Protein AF-A0ABD5VVM6-F1 (afdb_monomer_lite)

Secondary structure (DSSP, 8-state):
--EEES-EEES-SS-SEEE-STT-EEES-EEE--S--PPPTTS---EEEEEEESS-EEEEES-EEE--STTEEEEEEEESS-EEEEES-EEESSEEPTTEEEES--S----SPPTB---SHHHHHH---BTS------------TTS--EEEEEE--BTTB-EEEEEEESS-EEEE-GGG----SSSEEETTEEEEEESSSEEEEEE-S-EEEEEEES--EEEETTEEE-TT-S---------

Foldseek 3Di:
DAEAELEEAEQEFPESEEDEDAPYEHYNYEYHNAEHHQADPVRDGAYEYYEYEAEYEYEYECYFFEQPHPRRAAHADYDNHYAYEYEPYEYHTHHHDPSYHYYNHDDHGDRDRGQQYDPDPCSVVVPDRNQQPPDPDDDDDDDDLPQQVKKKKWFDAAQVQKKKKKWFFPWAKDWDCPPNADDDPQWDDDGRMIIHIDHGGMTMMGHDHFTQAMDMDRDIFMDMRNHTDDNPDRDRGDPPPDD

Structure (mmCIF, N/CA/C/O backbone):
data_AF-A0ABD5VVM6-F1
#
_entry.id   AF-A0ABD5VVM6-F1
#
loop_
_atom_site.group_PDB
_atom_site.id
_atom_site.type_symbol
_atom_site.label_atom_id
_atom_site.label_alt_id
_atom_site.label_comp_id
_atom_site.label_asym_id
_atom_site.label_entity_id
_atom_site.label_seq_id
_atom_site.pdbx_PDB_ins_code
_atom_site.Cartn_x
_atom_site.Cartn_y
_atom_site.Cartn_z
_atom_site.occupancy
_atom_site.B_iso_or_equiv
_atom_site.auth_seq_id
_atom_site.auth_comp_id
_atom_site.auth_asym_id
_atom_site.auth_atom_id
_atom_site.pdbx_PDB_model_num
ATOM 1 N N . MET A 1 1 ? 4.064 -15.779 -9.402 1.00 85.50 1 MET A N 1
ATOM 2 C CA . MET A 1 1 ? 3.234 -14.636 -8.986 1.00 85.50 1 MET A CA 1
ATOM 3 C C . MET A 1 1 ? 3.746 -14.144 -7.646 1.00 85.50 1 MET A C 1
ATOM 5 O O . MET A 1 1 ? 3.896 -14.952 -6.737 1.00 85.50 1 MET A O 1
ATOM 9 N N . THR A 1 2 ? 4.017 -12.851 -7.547 1.00 92.81 2 THR A N 1
ATOM 10 C CA . THR A 1 2 ? 4.418 -12.147 -6.326 1.00 92.81 2 THR A CA 1
ATOM 11 C C . THR A 1 2 ? 3.293 -11.204 -5.921 1.00 92.81 2 THR A C 1
ATOM 13 O O . THR A 1 2 ? 2.696 -10.560 -6.783 1.00 92.81 2 THR A O 1
ATOM 16 N N . ARG A 1 3 ? 3.002 -11.131 -4.622 1.00 93.94 3 ARG A N 1
ATOM 17 C CA . ARG A 1 3 ? 1.948 -10.287 -4.053 1.00 93.94 3 ARG A CA 1
ATOM 18 C C . ARG A 1 3 ? 2.565 -9.415 -2.973 1.00 93.94 3 ARG A C 1
ATOM 20 O O . ARG A 1 3 ? 3.257 -9.943 -2.105 1.00 93.94 3 ARG A O 1
ATOM 27 N N . ILE A 1 4 ? 2.359 -8.109 -3.073 1.00 95.69 4 ILE A N 1
ATOM 28 C CA . ILE A 1 4 ? 2.757 -7.131 -2.061 1.00 95.69 4 ILE A CA 1
ATOM 29 C C . ILE A 1 4 ? 1.510 -6.325 -1.722 1.00 95.69 4 ILE A C 1
ATOM 31 O O . ILE A 1 4 ? 0.880 -5.760 -2.615 1.00 95.69 4 ILE A O 1
ATOM 35 N N . GLU A 1 5 ? 1.148 -6.310 -0.449 1.00 94.06 5 GLU A N 1
ATOM 36 C CA . GLU A 1 5 ? -0.049 -5.660 0.087 1.00 94.06 5 GLU A CA 1
ATOM 37 C C . GLU A 1 5 ? 0.351 -4.923 1.362 1.00 94.06 5 GLU A C 1
ATOM 39 O O . GLU A 1 5 ? 1.298 -5.358 2.028 1.00 94.06 5 GLU A O 1
ATOM 44 N N . ASN A 1 6 ? -0.321 -3.811 1.679 1.00 89.69 6 ASN A N 1
ATOM 45 C CA . ASN A 1 6 ? -0.169 -3.097 2.955 1.00 89.69 6 ASN A CA 1
ATOM 46 C C . ASN A 1 6 ? 1.298 -2.907 3.354 1.00 89.69 6 ASN A C 1
ATOM 48 O O . ASN A 1 6 ? 1.710 -3.258 4.455 1.00 89.69 6 ASN A O 1
ATOM 52 N N . SER A 1 7 ? 2.115 -2.441 2.411 1.00 95.88 7 SER A N 1
ATOM 53 C CA . SER A 1 7 ? 3.567 -2.386 2.557 1.00 95.88 7 SER A CA 1
ATOM 54 C C . SER A 1 7 ? 4.090 -0.967 2.379 1.00 95.88 7 SER A C 1
ATOM 56 O O . SER A 1 7 ? 3.528 -0.161 1.636 1.00 95.88 7 SER A O 1
ATOM 58 N N . TYR A 1 8 ? 5.218 -0.668 3.022 1.00 96.50 8 TYR A N 1
ATOM 59 C CA . TYR A 1 8 ? 5.872 0.636 2.943 1.00 96.50 8 TYR A CA 1
ATOM 60 C C . TYR A 1 8 ? 7.322 0.515 2.482 1.00 96.50 8 TYR A C 1
ATOM 62 O O . TYR A 1 8 ? 8.088 -0.286 3.018 1.00 96.50 8 TYR A O 1
ATOM 70 N N . ALA A 1 9 ? 7.720 1.347 1.521 1.00 96.94 9 ALA A N 1
ATOM 71 C CA . ALA A 1 9 ? 9.109 1.490 1.104 1.00 96.94 9 ALA A CA 1
ATOM 72 C C . ALA A 1 9 ? 9.519 2.964 1.120 1.00 96.94 9 ALA A C 1
ATOM 74 O O . ALA A 1 9 ? 8.913 3.791 0.440 1.00 96.94 9 ALA A O 1
ATOM 75 N N . LYS A 1 10 ? 10.584 3.298 1.856 1.00 95.81 10 LYS A N 1
ATOM 76 C CA . LYS A 1 10 ? 11.063 4.678 2.000 1.00 95.81 10 LYS A CA 1
ATOM 77 C C . LYS A 1 10 ? 12.526 4.815 1.614 1.00 95.81 10 LYS A C 1
ATOM 79 O O . LYS A 1 10 ? 13.361 4.075 2.127 1.00 95.81 10 LYS A O 1
ATOM 84 N N . ASN A 1 11 ? 12.828 5.796 0.763 1.00 94.62 11 ASN A N 1
ATOM 85 C CA . ASN A 1 11 ? 14.193 6.184 0.378 1.00 94.62 11 ASN A CA 1
ATOM 86 C C . ASN A 1 11 ? 15.080 4.990 -0.037 1.00 94.62 11 ASN A C 1
ATOM 88 O O . ASN A 1 11 ? 16.267 4.907 0.292 1.00 94.62 11 ASN A O 1
ATOM 92 N N . VAL A 1 12 ? 14.484 4.050 -0.774 1.00 92.62 12 VAL A N 1
ATOM 93 C CA . VAL A 1 12 ? 15.171 2.886 -1.330 1.00 92.62 12 VAL A CA 1
ATOM 94 C C . VAL A 1 12 ? 15.718 3.248 -2.701 1.00 92.62 12 VAL A C 1
ATOM 96 O O . VAL A 1 12 ? 14.961 3.597 -3.598 1.00 92.62 12 VAL A O 1
ATOM 99 N N . ASN A 1 13 ? 17.025 3.105 -2.901 1.00 92.00 13 ASN A N 1
ATOM 100 C CA . ASN A 1 13 ? 17.654 3.483 -4.162 1.00 92.00 13 ASN A CA 1
ATOM 101 C C . ASN A 1 13 ? 17.066 2.737 -5.379 1.00 92.00 13 ASN A C 1
ATOM 103 O O . ASN A 1 13 ? 16.330 3.305 -6.158 1.00 92.00 13 ASN A O 1
ATOM 107 N N . ILE A 1 14 ? 17.335 1.452 -5.596 1.00 90.25 14 ILE A N 1
ATOM 108 C CA . ILE A 1 14 ? 17.050 0.884 -6.930 1.00 90.25 14 ILE A CA 1
ATOM 109 C C . ILE A 1 14 ? 15.554 0.681 -7.235 1.00 90.25 14 ILE A C 1
ATOM 111 O O . ILE A 1 14 ? 15.168 0.779 -8.403 1.00 90.25 14 ILE A O 1
ATOM 115 N N . SER A 1 15 ? 14.737 0.352 -6.232 1.00 91.94 15 SER A N 1
ATOM 116 C CA . SER A 1 15 ? 13.277 0.219 -6.350 1.00 91.94 15 SER A CA 1
ATOM 117 C C . SER A 1 15 ? 12.660 0.082 -4.965 1.00 91.94 15 SER A C 1
ATOM 119 O O . SER A 1 15 ? 13.182 -0.698 -4.172 1.00 91.94 15 SER A O 1
ATOM 121 N N . GLY A 1 16 ? 11.543 0.761 -4.701 1.00 93.88 16 GLY A N 1
ATOM 122 C CA . GLY A 1 16 ? 10.741 0.526 -3.498 1.00 93.88 16 GLY A CA 1
ATOM 123 C C . GLY A 1 16 ? 10.194 -0.900 -3.472 1.00 93.88 16 GLY A C 1
ATOM 124 O O . GLY A 1 16 ? 10.495 -1.662 -2.560 1.00 93.88 16 GLY A O 1
ATOM 125 N N . PHE A 1 17 ? 9.502 -1.298 -4.542 1.00 96.50 17 PHE A N 1
ATOM 126 C CA . PHE A 1 17 ? 9.063 -2.681 -4.736 1.00 96.50 17 PHE A CA 1
ATOM 127 C C . PHE A 1 17 ? 9.517 -3.210 -6.085 1.00 96.50 17 PHE A C 1
ATOM 129 O O . PHE A 1 17 ? 9.334 -2.562 -7.116 1.00 96.50 17 PHE A O 1
ATOM 136 N N . ARG A 1 18 ? 10.102 -4.408 -6.077 1.00 93.44 18 ARG A N 1
ATOM 137 C CA . ARG A 1 18 ? 10.530 -5.103 -7.286 1.00 93.44 18 ARG A CA 1
ATOM 138 C C . ARG A 1 18 ? 9.825 -6.442 -7.374 1.00 93.44 18 ARG A C 1
ATOM 140 O O . ARG A 1 18 ? 10.013 -7.297 -6.514 1.00 93.44 18 ARG A O 1
ATOM 147 N N . ILE A 1 19 ? 9.046 -6.618 -8.429 1.00 92.00 19 ILE A N 1
ATOM 148 C CA . ILE A 1 19 ? 8.251 -7.823 -8.664 1.00 92.00 19 ILE A CA 1
ATOM 149 C C . ILE A 1 19 ? 8.580 -8.414 -10.039 1.00 92.00 19 ILE A C 1
ATOM 151 O O . ILE A 1 19 ? 9.254 -7.794 -10.862 1.00 92.00 19 ILE A O 1
ATOM 155 N N . SER A 1 20 ? 8.161 -9.652 -10.276 1.00 88.31 20 SER A N 1
ATOM 156 C CA . SER A 1 20 ? 8.328 -10.339 -11.560 1.00 88.31 20 SER A CA 1
ATOM 157 C C . SER A 1 20 ? 7.271 -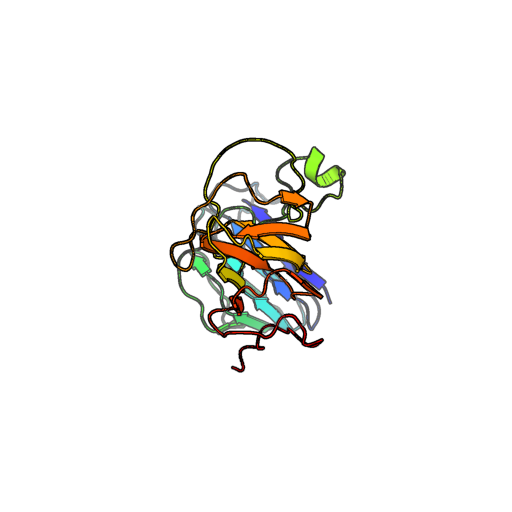11.430 -11.713 1.00 88.31 20 SER A C 1
ATOM 159 O O . SER A 1 20 ? 6.634 -11.827 -10.734 1.00 88.31 20 SER A O 1
ATOM 161 N N . GLY A 1 21 ? 7.095 -11.929 -12.933 1.00 84.00 21 GLY A N 1
ATOM 162 C CA . GLY A 1 21 ? 6.143 -12.982 -13.256 1.00 84.00 21 GLY A CA 1
ATOM 163 C C . GLY A 1 21 ? 4.729 -12.463 -13.490 1.00 84.00 21 GLY A C 1
ATOM 164 O O . GLY A 1 21 ? 4.337 -11.402 -13.007 1.00 84.00 21 GLY A O 1
ATOM 165 N N . ASP A 1 22 ? 3.972 -13.244 -14.251 1.00 87.69 22 ASP A N 1
ATOM 166 C CA . ASP A 1 22 ? 2.626 -12.882 -14.668 1.00 87.69 22 ASP A CA 1
ATOM 167 C C . ASP A 1 22 ? 1.618 -12.935 -13.509 1.00 87.69 22 ASP A C 1
ATOM 169 O O . ASP A 1 22 ? 1.729 -13.772 -12.602 1.00 87.69 22 ASP A O 1
ATOM 173 N N . GLY A 1 23 ? 0.669 -11.997 -13.521 1.00 84.44 23 GLY A N 1
ATOM 174 C CA . GLY A 1 23 ? -0.335 -11.822 -12.470 1.00 84.44 23 GLY A CA 1
ATOM 175 C C . GLY A 1 23 ? 0.200 -11.234 -11.160 1.00 84.44 23 GLY A C 1
ATOM 176 O O . GLY A 1 23 ? -0.538 -11.172 -10.181 1.00 84.44 23 GLY A O 1
ATOM 177 N N . SER A 1 24 ? 1.470 -10.8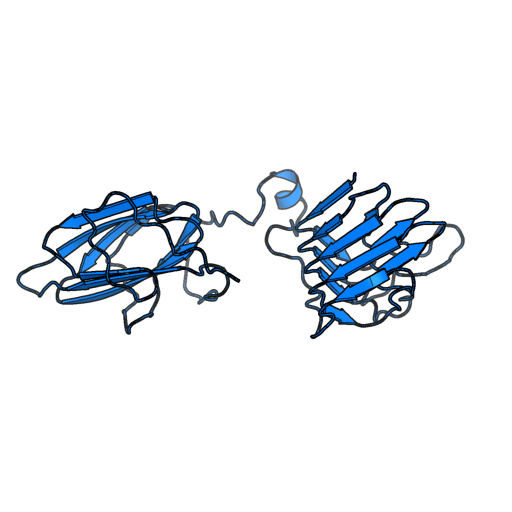31 -11.091 1.00 92.88 24 SER A N 1
ATOM 178 C CA . SER A 1 24 ? 2.031 -10.208 -9.888 1.00 92.88 24 SER A CA 1
ATOM 179 C C . SER A 1 24 ? 1.423 -8.831 -9.628 1.00 92.88 24 SER A C 1
ATOM 181 O O . SER A 1 24 ? 1.063 -8.118 -10.563 1.00 92.88 24 SER A O 1
ATOM 183 N N . TYR A 1 25 ? 1.329 -8.430 -8.362 1.00 95.31 25 TYR A N 1
ATOM 184 C CA . TYR A 1 25 ? 0.736 -7.140 -8.028 1.00 95.31 25 TYR A CA 1
ATOM 185 C C . TYR A 1 25 ? 1.345 -6.466 -6.804 1.00 95.31 25 TYR A C 1
ATOM 187 O O . TYR A 1 25 ? 1.951 -7.115 -5.945 1.00 95.31 25 TYR A O 1
ATOM 195 N N . VAL A 1 26 ? 1.117 -5.154 -6.737 1.00 97.81 26 VAL A N 1
ATOM 196 C CA . VAL A 1 26 ? 1.297 -4.318 -5.549 1.00 97.81 26 VAL A CA 1
ATOM 197 C C . VAL A 1 26 ? -0.026 -3.608 -5.262 1.00 97.81 26 VAL A C 1
ATOM 199 O O . VAL A 1 26 ? -0.572 -2.970 -6.164 1.00 97.81 26 VAL A O 1
ATOM 202 N N . LYS A 1 27 ? -0.541 -3.731 -4.036 1.00 95.50 27 LYS A N 1
ATOM 203 C CA . LYS A 1 27 ? -1.796 -3.102 -3.604 1.00 95.50 27 LYS A CA 1
ATOM 204 C C . LYS A 1 27 ? -1.664 -2.401 -2.268 1.00 95.50 27 LYS A C 1
ATOM 206 O O . LYS A 1 27 ? -0.837 -2.811 -1.456 1.00 95.50 27 LYS A O 1
ATOM 211 N N . ASP A 1 28 ? -2.464 -1.361 -2.051 1.00 93.88 28 ASP A N 1
ATOM 212 C CA . ASP A 1 28 ? -2.651 -0.721 -0.736 1.00 93.88 28 ASP A CA 1
ATOM 213 C C . ASP A 1 28 ? -1.320 -0.373 -0.045 1.00 93.88 28 ASP A C 1
ATOM 215 O O . ASP A 1 28 ? -1.138 -0.540 1.158 1.00 93.88 28 ASP A O 1
ATOM 219 N N . SER A 1 29 ? -0.333 0.019 -0.849 1.00 97.62 29 SER A N 1
ATOM 220 C CA . SER A 1 29 ? 1.064 0.150 -0.439 1.00 97.62 29 SER A CA 1
ATOM 221 C C . SER A 1 29 ? 1.604 1.521 -0.806 1.00 97.62 29 SER A C 1
ATOM 223 O O . SER A 1 29 ? 1.206 2.097 -1.823 1.00 97.62 29 SER A O 1
ATOM 225 N N . THR A 1 30 ? 2.574 1.993 -0.029 1.00 98.19 30 THR A N 1
ATOM 226 C CA . THR A 1 30 ? 3.156 3.325 -0.192 1.00 98.19 30 THR A CA 1
ATOM 227 C C . THR A 1 30 ? 4.641 3.245 -0.522 1.00 98.19 30 THR A C 1
ATOM 229 O O . THR A 1 30 ? 5.416 2.548 0.140 1.00 98.19 30 THR A O 1
ATOM 232 N N . VAL A 1 31 ? 5.059 4.006 -1.534 1.00 98.31 31 VAL A N 1
ATOM 233 C CA . VAL A 1 31 ? 6.465 4.257 -1.855 1.00 98.31 31 VAL A CA 1
ATOM 234 C C . VAL A 1 31 ? 6.773 5.739 -1.653 1.00 98.31 31 VAL A C 1
ATOM 236 O O . VAL A 1 31 ? 6.258 6.586 -2.374 1.00 98.31 31 VAL A O 1
ATOM 239 N N . ALA A 1 32 ? 7.644 6.046 -0.691 1.00 97.06 32 ALA A N 1
ATOM 240 C CA . ALA A 1 32 ? 8.041 7.402 -0.318 1.00 97.06 32 ALA A CA 1
ATOM 241 C C . ALA A 1 32 ? 9.541 7.629 -0.574 1.00 97.06 32 ALA A C 1
ATOM 243 O O . ALA A 1 32 ? 10.391 7.453 0.301 1.00 97.06 32 ALA A O 1
ATOM 244 N N . GLN A 1 33 ? 9.877 8.027 -1.796 1.00 96.38 33 GLN A N 1
ATOM 245 C CA . GLN A 1 33 ? 11.223 8.394 -2.243 1.00 96.38 33 GLN A CA 1
ATOM 246 C C . GLN A 1 33 ? 11.369 9.919 -2.219 1.00 96.38 33 GLN A C 1
ATOM 248 O O . GLN A 1 33 ? 11.516 10.561 -3.257 1.00 96.38 33 GLN A O 1
ATOM 253 N N . THR A 1 34 ? 11.274 10.510 -1.030 1.00 94.69 34 THR A N 1
ATOM 254 C CA . THR A 1 34 ? 11.255 11.972 -0.837 1.00 94.69 34 THR A CA 1
ATOM 255 C C . THR A 1 34 ? 12.594 12.537 -0.359 1.00 94.69 34 THR A C 1
ATOM 257 O O . THR A 1 34 ? 12.806 13.747 -0.411 1.00 94.69 34 THR A O 1
ATOM 260 N N . GLY A 1 35 ? 13.513 11.679 0.096 1.00 92.25 35 GLY A N 1
ATOM 261 C CA . GLY A 1 35 ? 14.819 12.058 0.636 1.00 92.25 35 GLY A CA 1
ATOM 262 C C . GLY A 1 35 ? 16.010 11.528 -0.164 1.00 92.25 35 GLY A C 1
ATOM 263 O O . GLY A 1 35 ? 15.875 10.993 -1.263 1.00 92.25 35 GLY A O 1
ATOM 264 N N . ASP A 1 36 ? 17.207 11.696 0.404 1.00 94.56 36 ASP A N 1
ATOM 265 C CA . ASP A 1 36 ? 18.430 11.111 -0.151 1.00 94.56 36 ASP A CA 1
ATOM 266 C C . ASP A 1 36 ? 18.423 9.578 -0.017 1.00 94.56 36 ASP A C 1
ATOM 268 O O . ASP A 1 36 ? 17.815 9.024 0.901 1.00 94.56 36 ASP A O 1
ATOM 272 N N . VAL A 1 37 ? 19.127 8.894 -0.921 1.00 93.75 37 VAL A N 1
ATOM 273 C CA . VAL A 1 37 ? 19.252 7.429 -0.936 1.00 93.75 37 VAL A CA 1
ATOM 274 C C . VAL A 1 37 ? 20.718 7.012 -0.938 1.00 93.75 37 VAL A C 1
ATOM 276 O O . VAL A 1 37 ? 21.579 7.709 -1.481 1.00 93.75 37 VAL A O 1
ATOM 279 N N . CYS A 1 38 ? 21.027 5.846 -0.370 1.00 92.06 38 CYS A N 1
ATOM 280 C CA . CYS A 1 38 ? 22.370 5.273 -0.463 1.00 92.06 38 CYS A CA 1
ATOM 281 C C . CYS A 1 38 ? 22.688 4.867 -1.909 1.00 92.06 38 CYS A C 1
ATOM 283 O O . CYS A 1 38 ? 21.862 4.257 -2.585 1.00 92.06 38 CYS A O 1
ATOM 285 N N . GLY A 1 39 ? 23.899 5.168 -2.382 1.00 92.25 39 GLY A N 1
ATOM 286 C CA . GLY A 1 39 ? 24.355 4.720 -3.699 1.00 92.25 39 GLY A CA 1
ATOM 287 C C . GLY A 1 39 ? 24.435 3.193 -3.787 1.00 92.25 39 GLY A C 1
ATOM 288 O O . GLY A 1 39 ? 24.712 2.514 -2.800 1.00 92.25 39 GLY A O 1
ATOM 289 N N . ALA A 1 40 ? 24.204 2.649 -4.979 1.00 89.50 40 ALA A N 1
ATOM 290 C CA . ALA A 1 40 ? 24.554 1.267 -5.290 1.00 89.50 40 ALA A CA 1
ATOM 291 C C . ALA A 1 40 ? 26.089 1.082 -5.207 1.00 89.50 40 ALA A C 1
ATOM 293 O O . ALA A 1 40 ? 26.811 2.079 -5.148 1.00 89.50 40 ALA A O 1
ATOM 294 N N . PRO A 1 41 ? 26.637 -0.149 -5.248 1.00 92.19 41 PRO A N 1
ATOM 295 C CA . PRO A 1 41 ? 28.088 -0.370 -5.146 1.00 92.19 41 PRO A CA 1
ATOM 296 C C . PRO A 1 41 ? 28.947 0.416 -6.154 1.00 92.19 41 PRO A C 1
ATOM 298 O O . PRO A 1 41 ? 30.109 0.697 -5.889 1.00 92.19 41 PRO A O 1
ATOM 301 N N . ASN A 1 42 ? 28.376 0.803 -7.297 1.00 92.19 42 ASN A N 1
ATOM 302 C CA . ASN A 1 42 ? 29.010 1.645 -8.317 1.00 92.19 42 ASN A CA 1
ATOM 303 C C . ASN A 1 42 ? 28.748 3.159 -8.136 1.00 92.19 42 ASN A C 1
ATOM 305 O O . ASN A 1 42 ? 28.989 3.936 -9.054 1.00 92.19 42 ASN A O 1
ATOM 309 N N . GLY A 1 43 ? 28.203 3.577 -6.992 1.00 92.75 43 GLY A N 1
ATOM 310 C CA . GLY A 1 43 ? 27.878 4.965 -6.656 1.00 92.75 43 GLY A CA 1
ATOM 311 C C . GLY A 1 43 ? 26.564 5.493 -7.239 1.00 92.75 43 GLY A C 1
ATOM 312 O O . GLY A 1 43 ? 26.154 6.597 -6.889 1.00 92.75 43 GLY A O 1
ATOM 313 N N . VAL A 1 44 ? 25.874 4.732 -8.095 1.00 94.38 44 VAL A N 1
ATOM 314 C CA . VAL A 1 44 ? 24.651 5.206 -8.762 1.00 94.38 44 VAL A CA 1
ATOM 315 C C . VAL A 1 44 ? 23.521 5.398 -7.751 1.00 94.38 44 VAL A C 1
ATOM 317 O O . VAL A 1 44 ? 23.192 4.477 -7.000 1.00 94.38 44 VAL A O 1
ATOM 320 N N . LYS A 1 45 ? 22.890 6.576 -7.782 1.00 95.12 45 LYS A N 1
ATOM 321 C CA . LYS A 1 45 ? 21.619 6.883 -7.114 1.00 95.12 45 LYS A CA 1
ATOM 322 C C . LYS A 1 45 ? 20.537 7.061 -8.178 1.00 95.12 45 LYS A C 1
ATOM 324 O O . LYS A 1 45 ? 20.722 7.800 -9.138 1.00 95.12 45 LYS A O 1
ATOM 329 N N . ASN A 1 46 ? 19.468 6.293 -8.052 1.00 94.38 46 ASN A N 1
ATOM 330 C CA . ASN A 1 46 ? 18.443 6.089 -9.063 1.00 94.38 46 ASN A CA 1
ATOM 331 C C . ASN A 1 46 ? 17.166 5.568 -8.384 1.00 94.38 46 ASN A C 1
ATOM 333 O O . ASN A 1 46 ? 16.750 4.439 -8.650 1.00 94.38 46 ASN A O 1
ATOM 337 N N . ALA A 1 47 ? 16.624 6.389 -7.476 1.00 95.25 47 ALA A N 1
ATOM 338 C CA . ALA A 1 47 ? 15.425 6.132 -6.684 1.00 95.25 47 ALA A CA 1
ATOM 339 C C . ALA A 1 47 ? 14.228 5.823 -7.592 1.00 95.25 47 ALA A C 1
ATOM 341 O O . ALA A 1 47 ? 13.849 6.643 -8.431 1.00 95.25 47 ALA A O 1
ATOM 342 N N . ARG A 1 48 ? 13.623 4.642 -7.426 1.00 95.38 48 ARG A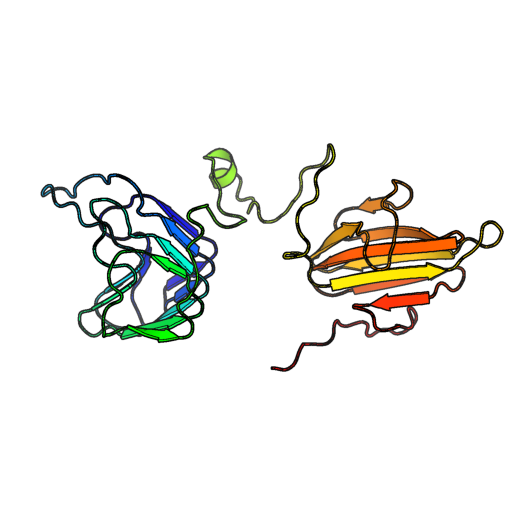 N 1
ATOM 343 C CA . ARG A 1 48 ? 12.418 4.236 -8.168 1.00 95.38 48 ARG A CA 1
ATOM 344 C C . ARG A 1 48 ? 11.290 3.799 -7.248 1.00 95.38 48 ARG A C 1
ATOM 346 O O . ARG A 1 48 ? 11.525 3.337 -6.129 1.00 95.38 48 ARG A O 1
ATOM 353 N N . GLY A 1 49 ? 10.072 3.899 -7.764 1.00 97.44 49 GLY A N 1
ATOM 354 C CA . GLY A 1 49 ? 8.870 3.362 -7.148 1.00 97.44 49 GLY A CA 1
ATOM 355 C C . GLY A 1 49 ? 8.764 1.849 -7.341 1.00 97.44 49 GLY A C 1
ATOM 356 O O . GLY A 1 49 ? 9.499 1.071 -6.723 1.00 97.44 49 GLY A O 1
ATOM 357 N N . ILE A 1 50 ? 7.846 1.430 -8.207 1.00 97.38 50 ILE A N 1
ATOM 358 C CA . ILE A 1 50 ? 7.507 0.022 -8.440 1.00 97.38 50 ILE A CA 1
ATOM 359 C C . ILE A 1 50 ? 8.081 -0.442 -9.775 1.00 97.38 50 ILE A C 1
ATOM 361 O O . ILE A 1 50 ? 7.907 0.217 -10.799 1.00 97.38 50 ILE A O 1
ATOM 365 N N . TRP A 1 51 ? 8.755 -1.592 -9.779 1.00 94.19 51 TRP A N 1
ATOM 366 C CA . TRP A 1 51 ? 9.394 -2.129 -10.976 1.00 94.19 51 TRP A CA 1
ATOM 367 C C . TRP A 1 51 ? 9.063 -3.607 -11.202 1.00 94.19 51 TRP A C 1
ATOM 369 O O . TRP A 1 51 ? 9.487 -4.467 -10.425 1.00 94.19 51 TRP A O 1
ATOM 379 N N . LEU A 1 52 ? 8.397 -3.907 -12.324 1.00 90.31 52 LEU A N 1
ATOM 380 C CA . LEU A 1 52 ? 8.401 -5.237 -12.930 1.00 90.31 52 LEU A CA 1
ATOM 381 C C . LEU A 1 52 ? 9.483 -5.332 -14.011 1.00 90.31 52 LEU A C 1
ATOM 383 O O . LEU A 1 52 ? 9.484 -4.592 -14.998 1.00 90.31 52 LEU A O 1
ATOM 387 N N . LYS A 1 53 ? 10.424 -6.255 -13.813 1.00 85.12 53 LYS A N 1
ATOM 388 C CA . LYS A 1 53 ? 11.518 -6.518 -14.755 1.00 85.12 53 LYS A CA 1
ATOM 389 C C . LYS A 1 53 ? 11.287 -7.847 -15.476 1.00 85.12 53 LYS A C 1
ATOM 391 O O . LYS A 1 53 ? 10.860 -8.820 -14.853 1.00 85.12 53 LYS A O 1
ATOM 396 N N . ASP A 1 54 ? 11.695 -7.881 -16.740 1.00 86.00 54 ASP A N 1
ATOM 397 C CA . ASP A 1 54 ? 11.716 -9.046 -17.626 1.00 86.00 54 ASP A CA 1
ATOM 398 C C . ASP A 1 54 ? 10.333 -9.362 -18.203 1.00 86.00 54 ASP A C 1
ATOM 400 O O . ASP A 1 54 ? 9.876 -8.601 -19.046 1.00 86.00 54 ASP A O 1
ATOM 404 N N . ILE A 1 55 ? 9.657 -10.436 -17.796 1.00 80.31 55 ILE A N 1
ATOM 405 C CA . ILE A 1 55 ? 8.371 -10.842 -18.393 1.00 80.31 55 ILE A CA 1
ATOM 406 C C . ILE A 1 55 ? 7.225 -10.822 -17.381 1.00 80.31 55 ILE A C 1
ATOM 408 O O . ILE A 1 55 ? 7.426 -11.065 -16.188 1.00 80.31 55 ILE A O 1
ATOM 412 N N . GLY A 1 56 ? 6.014 -10.602 -17.893 1.00 88.75 56 GLY A N 1
ATOM 413 C CA . GLY A 1 56 ? 4.763 -10.660 -17.140 1.00 88.75 56 GLY A CA 1
ATOM 414 C C . GLY A 1 56 ? 3.967 -9.361 -17.195 1.00 88.75 56 GLY A C 1
ATOM 415 O O . GLY A 1 56 ? 4.465 -8.321 -17.636 1.00 88.75 56 GLY A O 1
ATOM 416 N N . HIS A 1 57 ? 2.727 -9.448 -16.734 1.00 88.94 57 HIS A N 1
ATOM 417 C CA . HIS A 1 57 ? 1.811 -8.330 -16.595 1.00 88.94 57 HIS A CA 1
ATOM 418 C C . HIS A 1 57 ? 1.573 -8.026 -15.106 1.00 88.94 57 HIS A C 1
ATOM 420 O O . HIS A 1 57 ? 1.043 -8.879 -14.385 1.00 88.94 57 HIS A O 1
ATOM 426 N N . MET A 1 58 ? 1.967 -6.832 -14.630 1.00 94.19 58 MET A N 1
ATOM 427 C CA . MET A 1 58 ? 1.677 -6.403 -13.249 1.00 94.19 58 MET A CA 1
ATOM 428 C C . MET A 1 58 ? 0.381 -5.615 -13.111 1.00 94.19 58 MET A C 1
ATOM 430 O O . MET A 1 58 ? -0.011 -4.881 -14.014 1.00 94.19 58 MET A O 1
ATOM 434 N N . LEU A 1 59 ? -0.209 -5.687 -11.920 1.00 95.19 59 LEU A N 1
ATOM 435 C CA . LEU A 1 59 ? -1.189 -4.718 -11.437 1.00 95.19 59 LEU A CA 1
ATOM 436 C C . LEU A 1 59 ? -0.589 -3.883 -10.299 1.00 95.19 59 LEU A C 1
ATOM 438 O O . LEU A 1 59 ? -0.093 -4.432 -9.317 1.00 95.19 59 LEU A O 1
ATOM 442 N N . VAL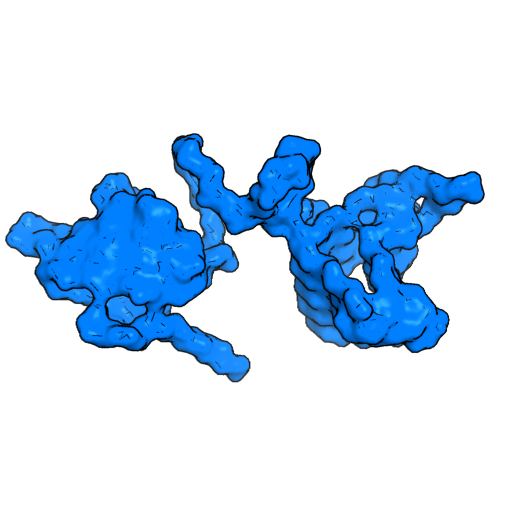 A 1 60 ? -0.671 -2.562 -10.411 1.00 97.69 60 VAL A N 1
ATOM 443 C CA . VAL A 1 60 ? -0.437 -1.620 -9.311 1.00 97.69 60 VAL A CA 1
ATOM 444 C C . VAL A 1 60 ? -1.773 -0.967 -8.988 1.00 97.69 60 VAL A C 1
ATOM 446 O O . VAL A 1 60 ? -2.352 -0.318 -9.855 1.00 97.69 60 VAL A O 1
ATOM 449 N N . GLU A 1 61 ? -2.290 -1.157 -7.780 1.00 97.00 61 GLU A N 1
ATOM 450 C CA . GLU A 1 61 ? -3.638 -0.704 -7.425 1.00 97.00 61 GLU A CA 1
ATOM 451 C C . GLU A 1 61 ? -3.674 -0.026 -6.054 1.00 97.00 61 GLU A C 1
ATOM 453 O O . GLU A 1 61 ? -3.109 -0.523 -5.088 1.00 97.00 61 GLU A O 1
ATOM 458 N N . ASN A 1 62 ? -4.360 1.114 -5.965 1.00 94.81 62 ASN A N 1
ATOM 459 C CA . ASN A 1 62 ? -4.540 1.860 -4.714 1.00 94.81 62 ASN A CA 1
ATOM 460 C C . ASN A 1 62 ? -3.231 2.240 -3.983 1.00 94.81 62 ASN A C 1
ATOM 462 O O . ASN A 1 62 ? -3.174 2.286 -2.755 1.00 94.81 62 ASN A O 1
ATOM 466 N N . CYS A 1 63 ? -2.167 2.543 -4.728 1.00 97.88 63 CYS A N 1
ATOM 467 C CA . CYS A 1 63 ? -0.877 2.911 -4.145 1.00 97.88 63 CYS A CA 1
ATOM 468 C C . CYS A 1 63 ? -0.668 4.429 -4.046 1.00 97.88 63 CYS A C 1
ATOM 470 O O . CYS A 1 63 ? -1.038 5.178 -4.956 1.00 97.88 63 CYS A O 1
ATOM 472 N N . ASP A 1 64 ? 0.027 4.854 -2.990 1.00 98.31 64 ASP A N 1
ATOM 473 C CA . ASP A 1 64 ? 0.667 6.170 -2.898 1.00 98.31 64 ASP A CA 1
ATOM 474 C C . ASP A 1 64 ? 2.120 6.066 -3.362 1.00 98.31 64 ASP A C 1
ATOM 476 O O . ASP A 1 64 ? 2.915 5.307 -2.809 1.00 98.31 64 ASP A O 1
ATOM 480 N N . ILE A 1 65 ? 2.491 6.816 -4.396 1.00 98.56 65 ILE A N 1
ATOM 481 C CA . ILE A 1 65 ? 3.834 6.759 -4.977 1.00 98.56 65 ILE A CA 1
ATOM 482 C C . ILE A 1 65 ? 4.386 8.178 -5.097 1.00 98.56 65 ILE A C 1
ATOM 484 O O . ILE A 1 65 ? 4.071 8.912 -6.033 1.00 98.56 65 ILE A O 1
ATOM 488 N N . ASP A 1 66 ? 5.239 8.561 -4.151 1.00 97.81 66 ASP A N 1
ATOM 489 C CA . ASP A 1 66 ? 6.007 9.802 -4.208 1.00 97.81 66 ASP A CA 1
ATOM 490 C C . ASP A 1 66 ? 7.462 9.487 -4.583 1.00 97.81 66 ASP A C 1
ATOM 492 O O . ASP A 1 66 ? 8.213 8.895 -3.809 1.00 97.81 66 ASP A O 1
ATOM 496 N N . VAL A 1 67 ? 7.854 9.882 -5.793 1.00 97.75 67 VAL A N 1
ATOM 497 C CA . VAL A 1 67 ? 9.218 9.808 -6.335 1.00 97.75 67 VAL A CA 1
ATOM 498 C C . VAL A 1 67 ? 9.732 11.207 -6.685 1.00 97.75 67 VAL A C 1
ATOM 500 O O . VAL A 1 67 ? 10.390 11.423 -7.700 1.00 97.75 67 VAL A O 1
ATOM 503 N N . SER A 1 68 ? 9.412 12.190 -5.838 1.00 96.50 68 SER A N 1
ATOM 504 C CA . SER A 1 68 ? 9.834 13.590 -5.995 1.00 96.50 68 SER A CA 1
ATOM 505 C C . SER A 1 68 ? 11.178 13.940 -5.347 1.00 96.50 68 SER A C 1
ATOM 507 O O . SER A 1 68 ? 11.647 15.070 -5.484 1.00 96.50 68 SER A O 1
ATOM 509 N N . GLY A 1 69 ? 11.815 12.992 -4.656 1.00 95.12 69 GLY A N 1
ATOM 510 C CA . GLY A 1 69 ? 13.132 13.174 -4.050 1.00 95.12 69 GLY A CA 1
ATOM 511 C C . GLY A 1 69 ? 14.255 13.400 -5.075 1.00 95.12 69 GLY A C 1
ATOM 512 O O . GLY A 1 69 ? 14.095 13.135 -6.267 1.00 95.12 69 GLY A O 1
ATOM 513 N N . PRO A 1 70 ? 15.441 13.844 -4.618 1.00 95.69 70 PRO A N 1
ATOM 514 C CA . PRO A 1 70 ? 16.527 14.337 -5.476 1.00 95.69 70 PRO A CA 1
ATOM 515 C C . PRO A 1 70 ? 17.104 13.313 -6.464 1.00 95.69 70 PRO A C 1
ATOM 517 O O . PRO A 1 70 ? 17.776 13.705 -7.415 1.00 95.69 70 PRO A O 1
ATOM 520 N N . HIS A 1 71 ? 16.857 12.018 -6.249 1.00 95.75 71 HIS A N 1
ATOM 521 C CA . HIS A 1 71 ? 17.336 10.931 -7.116 1.00 95.75 71 HIS A CA 1
ATOM 522 C C . HIS A 1 71 ? 16.199 10.164 -7.791 1.00 95.75 71 HIS A C 1
ATOM 524 O O . HIS A 1 71 ? 16.438 9.073 -8.309 1.00 95.75 71 HIS A O 1
ATOM 530 N N . GLY A 1 72 ? 14.972 10.688 -7.726 1.00 95.62 72 GLY A N 1
ATOM 531 C CA . GLY A 1 72 ? 13.782 10.064 -8.289 1.00 95.62 72 GLY A CA 1
ATOM 532 C C . GLY A 1 72 ? 13.833 9.988 -9.812 1.00 95.62 72 GLY A C 1
ATOM 533 O O . GLY A 1 72 ? 14.111 10.988 -10.471 1.00 95.62 72 GLY A O 1
ATOM 534 N N . THR A 1 73 ? 13.561 8.810 -10.379 1.00 95.19 73 THR A N 1
ATOM 535 C CA . THR A 1 73 ? 13.538 8.619 -11.841 1.00 95.19 73 THR A CA 1
ATOM 536 C C . THR A 1 73 ? 12.219 8.059 -12.352 1.00 95.19 73 THR A C 1
ATOM 538 O O . THR A 1 73 ? 11.547 8.708 -13.146 1.00 95.19 73 THR A O 1
ATOM 541 N N . LEU A 1 74 ? 11.820 6.870 -11.900 1.00 96.56 74 LEU A N 1
ATOM 542 C CA . LEU A 1 74 ? 10.634 6.164 -12.389 1.00 96.56 74 LEU A CA 1
ATOM 543 C C . LEU A 1 74 ? 9.702 5.846 -11.227 1.00 96.56 74 LEU A C 1
ATOM 545 O O . LEU A 1 74 ? 10.112 5.188 -10.269 1.00 96.56 74 LEU A O 1
ATOM 549 N N . ALA A 1 75 ? 8.450 6.281 -11.333 1.00 97.44 75 ALA A N 1
ATOM 550 C CA . ALA A 1 75 ? 7.399 5.967 -10.375 1.00 97.44 75 ALA A CA 1
ATOM 551 C C . ALA A 1 75 ? 6.896 4.532 -10.559 1.00 97.44 75 ALA A C 1
ATOM 553 O O . ALA A 1 75 ? 6.820 3.769 -9.596 1.00 97.44 75 ALA A O 1
ATOM 554 N N . ILE A 1 76 ? 6.602 4.142 -11.802 1.00 97.81 76 ILE A N 1
ATOM 555 C CA . ILE A 1 76 ? 6.136 2.794 -12.138 1.00 97.81 76 ILE A CA 1
ATOM 556 C C . ILE A 1 76 ? 6.797 2.356 -13.444 1.00 97.81 76 ILE A C 1
ATOM 558 O O . ILE A 1 76 ? 6.720 3.052 -14.455 1.00 97.81 76 ILE A O 1
ATOM 562 N N . GLN A 1 77 ? 7.447 1.195 -13.431 1.00 95.75 77 GLN A N 1
ATOM 563 C CA . GLN A 1 77 ? 8.182 0.667 -14.576 1.00 95.75 77 GLN A CA 1
ATOM 564 C C . GLN A 1 77 ? 7.823 -0.792 -14.847 1.00 95.75 77 GLN A C 1
ATOM 566 O O . GLN A 1 77 ? 7.990 -1.648 -13.982 1.00 95.75 77 GLN A O 1
ATOM 571 N N . ALA A 1 78 ? 7.475 -1.091 -16.097 1.00 93.75 78 ALA A N 1
ATOM 572 C CA . ALA A 1 78 ? 7.531 -2.435 -16.669 1.00 93.75 78 ALA A CA 1
ATOM 573 C C . ALA A 1 78 ? 8.548 -2.441 -17.823 1.00 93.75 78 ALA A C 1
ATOM 575 O O . ALA A 1 78 ? 8.441 -1.603 -18.715 1.00 93.75 78 ALA A O 1
ATOM 576 N N . ASN A 1 79 ? 9.585 -3.281 -17.818 1.00 88.69 79 ASN A N 1
ATOM 577 C CA . ASN A 1 79 ? 10.551 -3.312 -18.930 1.00 88.69 79 ASN A CA 1
ATOM 578 C C . ASN A 1 79 ? 11.018 -4.720 -19.318 1.00 88.69 79 ASN A C 1
ATOM 580 O O . ASN A 1 79 ? 10.817 -5.674 -18.578 1.00 88.69 79 ASN A O 1
ATOM 584 N N . HIS A 1 80 ? 11.681 -4.817 -20.479 1.00 88.19 80 HIS A N 1
ATOM 585 C CA . HIS A 1 80 ? 12.236 -6.055 -21.055 1.00 88.19 80 HIS A CA 1
ATOM 586 C C . HIS A 1 80 ? 11.196 -7.118 -21.469 1.00 88.19 80 HIS A C 1
ATOM 588 O O . HIS A 1 80 ? 11.479 -8.311 -21.418 1.00 88.19 80 HIS A O 1
ATOM 594 N N . GLY A 1 81 ? 10.025 -6.679 -21.942 1.00 85.81 81 GLY A N 1
ATOM 595 C CA . GLY A 1 81 ? 8.915 -7.557 -22.344 1.00 85.81 81 GLY A CA 1
ATOM 596 C C . GLY A 1 81 ? 7.761 -7.576 -21.340 1.00 85.81 81 GLY A C 1
ATOM 597 O O . GLY A 1 81 ? 6.708 -8.140 -21.622 1.00 85.81 81 GLY A O 1
ATOM 598 N N . ALA A 1 82 ? 7.947 -6.927 -20.195 1.00 93.62 82 ALA A N 1
ATOM 599 C CA . ALA A 1 82 ? 6.925 -6.710 -19.196 1.00 93.62 82 ALA A CA 1
ATOM 600 C C . ALA A 1 82 ? 5.972 -5.577 -19.571 1.00 93.62 82 ALA A C 1
ATOM 602 O O . ALA A 1 82 ? 6.370 -4.577 -20.174 1.00 93.62 82 ALA A O 1
ATOM 603 N N . THR A 1 83 ? 4.737 -5.716 -19.108 1.00 94.56 83 THR A N 1
ATOM 604 C CA . THR A 1 83 ? 3.674 -4.710 -19.199 1.00 94.56 83 THR A CA 1
ATOM 605 C C . THR A 1 83 ? 2.961 -4.596 -17.853 1.00 94.56 83 THR A C 1
ATOM 607 O O . THR A 1 83 ? 3.284 -5.314 -16.897 1.00 94.56 83 THR A O 1
ATOM 610 N N . GLY A 1 84 ? 2.006 -3.682 -17.737 1.00 95.06 84 GLY A N 1
ATOM 611 C CA . GLY A 1 84 ? 1.119 -3.676 -16.586 1.00 95.06 84 GLY A CA 1
ATOM 612 C C . GLY A 1 84 ? 0.048 -2.606 -16.648 1.00 95.06 84 GLY A C 1
ATOM 613 O O . GLY A 1 84 ? 0.010 -1.796 -17.568 1.00 95.06 84 GLY A O 1
ATOM 614 N N . VAL A 1 85 ? -0.779 -2.594 -15.613 1.00 96.31 85 VAL A N 1
ATOM 615 C CA . VAL A 1 85 ? -1.799 -1.576 -15.369 1.00 96.31 85 VAL A CA 1
ATOM 616 C C . VAL A 1 85 ? -1.519 -0.939 -14.015 1.00 96.31 85 VAL A C 1
ATOM 618 O O . VAL A 1 85 ? -1.290 -1.642 -13.029 1.00 96.31 85 VAL A O 1
ATOM 621 N N . ALA A 1 86 ? -1.555 0.387 -13.959 1.00 96.50 86 ALA A N 1
ATOM 622 C CA . ALA A 1 86 ? -1.607 1.153 -12.726 1.00 96.50 86 ALA A CA 1
ATOM 623 C C . ALA A 1 86 ? -2.988 1.795 -12.604 1.00 96.50 86 ALA A C 1
ATOM 625 O O . ALA A 1 86 ? -3.376 2.570 -13.481 1.00 96.50 86 ALA A O 1
ATOM 626 N N . ARG A 1 87 ? -3.722 1.493 -11.527 1.00 94.75 87 ARG A N 1
ATOM 627 C CA . ARG A 1 87 ? -5.059 2.047 -11.323 1.00 94.75 87 ARG A CA 1
ATOM 628 C C . ARG A 1 87 ? -5.352 2.543 -9.919 1.00 94.75 87 ARG A C 1
ATOM 630 O O . ARG A 1 87 ? -4.927 1.945 -8.937 1.00 94.75 87 ARG A O 1
ATOM 637 N N . ASN A 1 88 ? -6.136 3.614 -9.828 1.00 93.69 88 ASN A N 1
ATOM 638 C CA . ASN A 1 88 ? -6.556 4.221 -8.558 1.00 93.69 88 ASN A CA 1
ATOM 639 C C . ASN A 1 88 ? -5.367 4.649 -7.670 1.00 93.69 88 ASN A C 1
ATOM 641 O O . ASN A 1 88 ? -5.446 4.623 -6.442 1.00 93.69 88 ASN A O 1
ATOM 645 N N . CYS A 1 89 ? -4.241 5.017 -8.283 1.00 95.38 89 CYS A N 1
ATOM 646 C CA . CYS A 1 89 ? -3.030 5.411 -7.565 1.00 95.38 89 CYS A CA 1
ATOM 647 C C . CYS A 1 89 ? -2.894 6.933 -7.494 1.00 95.38 89 CYS A C 1
ATOM 649 O O . CYS A 1 89 ? -3.332 7.659 -8.390 1.00 95.38 89 CYS A O 1
ATOM 651 N N . ARG A 1 90 ? -2.198 7.405 -6.460 1.00 98.12 90 ARG A N 1
ATOM 652 C CA . ARG A 1 90 ? -1.713 8.782 -6.359 1.00 98.12 90 ARG A CA 1
ATOM 653 C C . ARG A 1 90 ? -0.231 8.758 -6.710 1.00 98.12 90 ARG A C 1
ATOM 655 O O . ARG A 1 90 ? 0.526 8.009 -6.095 1.00 98.12 90 ARG A O 1
ATOM 662 N N . VAL A 1 91 ? 0.199 9.550 -7.692 1.00 97.38 91 VAL A N 1
ATOM 663 C CA . VAL A 1 91 ? 1.598 9.545 -8.154 1.00 97.38 91 VAL A CA 1
ATOM 664 C C . VAL A 1 91 ? 2.145 10.965 -8.236 1.00 97.38 91 VAL A C 1
ATOM 666 O O . VAL A 1 91 ? 1.527 11.836 -8.845 1.00 97.38 91 VAL A O 1
ATOM 669 N N . LYS A 1 92 ? 3.323 11.198 -7.650 1.00 96.38 92 LYS A N 1
ATOM 670 C CA . LYS A 1 92 ? 4.026 12.486 -7.691 1.00 96.38 92 LYS A CA 1
ATOM 671 C C . LYS A 1 92 ? 5.515 12.276 -7.924 1.00 96.38 92 LYS A C 1
ATOM 673 O O . LYS A 1 92 ? 6.178 11.625 -7.128 1.00 96.38 92 LYS A O 1
ATOM 678 N N . GLY A 1 93 ? 6.058 12.911 -8.960 1.00 95.44 93 GLY A N 1
ATOM 679 C CA . GLY A 1 93 ? 7.464 12.750 -9.333 1.00 95.44 93 GLY A CA 1
ATOM 680 C C . GLY A 1 93 ? 7.759 11.374 -9.936 1.00 95.44 93 GLY A C 1
ATOM 681 O O . GLY A 1 93 ? 6.998 10.425 -9.766 1.00 95.44 93 GLY A O 1
ATOM 682 N N . GLY A 1 94 ? 8.867 11.289 -10.670 1.00 93.94 94 GLY A N 1
ATOM 683 C CA . GLY A 1 94 ? 9.196 10.125 -11.487 1.00 93.94 94 GLY A CA 1
ATOM 684 C C . GLY A 1 94 ? 8.226 9.895 -12.654 1.00 93.94 94 GLY A C 1
ATOM 685 O O . GLY A 1 94 ? 7.082 10.344 -12.660 1.00 93.94 94 GLY A O 1
ATOM 686 N N . GLU A 1 95 ? 8.696 9.191 -13.677 1.00 96.19 95 GLU A N 1
ATOM 687 C CA . GLU A 1 95 ? 7.881 8.845 -14.845 1.00 96.19 95 GLU A CA 1
ATOM 688 C C . GLU A 1 95 ? 7.158 7.499 -14.648 1.00 96.19 95 GLU A C 1
ATOM 690 O O . GLU A 1 95 ? 7.687 6.572 -14.026 1.00 96.19 95 GLU A O 1
ATOM 695 N N . ILE A 1 96 ? 5.940 7.388 -15.185 1.00 97.38 96 ILE A N 1
ATOM 696 C CA . ILE A 1 96 ? 5.268 6.104 -15.407 1.00 97.38 96 ILE A CA 1
ATOM 697 C C . ILE A 1 96 ? 5.624 5.653 -16.821 1.00 97.38 96 ILE A C 1
ATOM 699 O O . ILE A 1 96 ? 5.352 6.364 -17.785 1.00 97.38 96 ILE A O 1
ATOM 703 N N . ALA A 1 97 ? 6.247 4.483 -16.943 1.00 96.44 97 ALA A N 1
ATOM 704 C CA . ALA A 1 97 ? 6.685 3.970 -18.234 1.00 96.44 97 ALA A CA 1
ATOM 705 C C . ALA A 1 97 ? 5.506 3.744 -19.194 1.00 96.44 97 ALA A C 1
ATOM 707 O O . ALA A 1 97 ? 4.457 3.255 -18.789 1.00 96.44 97 ALA A O 1
ATOM 708 N N . SER A 1 98 ? 5.715 3.992 -20.490 1.00 96.75 98 SER A N 1
ATOM 709 C CA . SER A 1 98 ? 4.691 3.831 -21.540 1.00 96.75 98 SER A CA 1
ATOM 710 C C . SER A 1 98 ? 4.159 2.403 -21.722 1.00 96.75 98 SER A C 1
ATOM 712 O O . SER A 1 98 ? 3.136 2.197 -22.363 1.00 96.75 98 SER A O 1
ATOM 714 N N . THR A 1 99 ? 4.856 1.413 -21.171 1.00 96.06 99 THR A N 1
ATOM 715 C CA . THR A 1 99 ? 4.451 0.001 -21.103 1.00 96.06 99 THR A CA 1
ATOM 716 C C . THR A 1 99 ? 3.449 -0.288 -19.983 1.00 96.06 99 THR A C 1
ATOM 718 O O . THR A 1 99 ? 3.043 -1.439 -19.811 1.00 96.06 99 THR A O 1
ATOM 721 N N . VAL A 1 100 ? 3.094 0.730 -19.197 1.00 97.62 100 VAL A N 1
ATOM 722 C CA . VAL A 1 100 ? 2.129 0.659 -18.106 1.00 97.62 100 VAL A CA 1
ATOM 723 C C . VAL A 1 100 ? 0.908 1.488 -18.489 1.00 97.62 100 VAL A C 1
ATOM 725 O O . VAL A 1 100 ? 0.982 2.710 -18.607 1.00 97.62 100 VAL A O 1
ATOM 728 N N . GLU A 1 101 ? -0.224 0.820 -18.677 1.00 96.56 101 GLU A N 1
ATOM 729 C CA . GLU A 1 101 ? -1.508 1.486 -18.869 1.00 96.56 101 GLU A CA 1
ATOM 730 C C . GLU A 1 101 ? -1.941 2.155 -17.561 1.00 96.56 101 GLU A C 1
ATOM 732 O O . GLU A 1 101 ? -1.700 1.631 -16.472 1.00 96.56 101 GLU A O 1
ATOM 737 N N . THR A 1 102 ? -2.566 3.329 -17.654 1.00 96.12 102 THR A N 1
ATOM 738 C CA . THR A 1 102 ? -2.984 4.103 -16.480 1.00 96.12 102 THR A CA 1
ATOM 739 C C . THR A 1 102 ? -4.492 4.304 -16.456 1.00 96.12 102 THR A C 1
ATOM 741 O O . THR A 1 102 ? -5.102 4.659 -17.462 1.00 96.12 102 THR A O 1
ATOM 744 N N . GLU A 1 103 ? -5.092 4.103 -15.286 1.00 92.94 103 GLU A N 1
ATOM 745 C CA . GLU A 1 103 ? -6.519 4.299 -15.032 1.00 92.94 103 GLU A CA 1
ATOM 746 C C . GLU A 1 103 ? -6.683 5.052 -13.702 1.00 92.94 103 GLU A C 1
ATOM 748 O O . GLU A 1 103 ? -6.174 4.631 -12.671 1.00 92.94 103 GLU A O 1
ATOM 753 N N . ASN A 1 104 ? -7.374 6.191 -13.678 1.00 87.62 104 ASN A N 1
ATOM 754 C CA . ASN A 1 104 ? -7.618 6.949 -12.436 1.00 87.62 104 ASN A CA 1
ATOM 755 C C . ASN A 1 104 ? -6.346 7.283 -11.624 1.00 87.62 104 ASN A C 1
ATOM 757 O O . ASN A 1 104 ? -6.321 7.149 -10.399 1.00 87.62 104 ASN A O 1
ATOM 761 N N . ILE A 1 105 ? -5.283 7.729 -12.298 1.00 93.75 105 ILE A N 1
ATOM 762 C CA . ILE A 1 105 ? -4.099 8.274 -11.626 1.00 93.75 105 ILE A CA 1
ATOM 763 C C . ILE A 1 105 ? -4.368 9.739 -11.295 1.00 93.75 105 ILE A C 1
ATOM 765 O O . ILE A 1 105 ? -4.372 10.595 -12.179 1.00 93.75 105 ILE A O 1
ATOM 769 N N . SER A 1 106 ? -4.660 10.028 -10.032 1.00 84.62 106 SER A N 1
ATOM 770 C CA . SER A 1 106 ? -5.088 11.362 -9.601 1.00 84.62 106 SER A CA 1
ATOM 771 C C . SER A 1 106 ? -4.802 11.594 -8.120 1.00 84.62 106 SER A C 1
ATOM 773 O O . SER A 1 106 ? -4.574 10.644 -7.379 1.00 84.62 106 SER A O 1
ATOM 775 N N . GLY A 1 107 ? -4.825 12.857 -7.688 1.00 88.62 107 GLY A N 1
ATOM 776 C CA . GLY A 1 107 ? -4.606 13.236 -6.291 1.00 88.62 107 GLY A CA 1
ATOM 777 C C . GLY A 1 107 ? -3.133 13.356 -5.893 1.00 88.62 107 GLY A C 1
ATOM 778 O O . GLY A 1 107 ? -2.224 13.192 -6.706 1.00 88.62 107 GLY A O 1
ATOM 779 N N . ASN A 1 108 ? -2.913 13.681 -4.619 1.00 89.56 108 ASN A N 1
ATOM 780 C CA . ASN A 1 108 ? -1.583 13.794 -4.025 1.00 89.56 108 ASN A CA 1
ATOM 781 C C . ASN A 1 108 ? -1.274 12.535 -3.212 1.00 89.56 108 ASN A C 1
ATOM 783 O O . ASN A 1 108 ? -2.150 12.115 -2.458 1.00 89.56 108 ASN A O 1
ATOM 787 N N . PRO A 1 109 ? -0.062 11.961 -3.321 1.00 93.06 109 PRO A N 1
ATOM 788 C CA . PRO A 1 109 ? 0.299 10.809 -2.511 1.00 93.06 109 PRO A CA 1
ATOM 789 C C . PRO A 1 109 ? 0.373 11.150 -1.023 1.00 93.06 109 PRO A C 1
ATOM 791 O O . PRO A 1 109 ? 0.929 12.192 -0.661 1.00 93.06 109 PRO A O 1
ATOM 794 N N . ASP A 1 110 ? -0.108 10.244 -0.180 1.00 91.25 110 ASP A N 1
ATOM 795 C CA . ASP A 1 110 ? 0.226 10.191 1.241 1.00 91.25 110 ASP A CA 1
ATOM 796 C C . ASP A 1 110 ? 1.545 9.409 1.431 1.00 91.25 110 ASP A C 1
ATOM 798 O O . ASP A 1 110 ? 1.599 8.206 1.175 1.00 91.25 110 ASP A O 1
ATOM 802 N N . PRO A 1 111 ? 2.652 10.057 1.845 1.00 89.31 111 PRO A N 1
ATOM 803 C CA . PRO A 1 111 ? 3.948 9.396 1.986 1.00 89.31 111 PRO A CA 1
ATOM 804 C C . PRO A 1 111 ? 4.110 8.630 3.314 1.00 89.31 111 PRO A C 1
ATOM 806 O O . PRO A 1 111 ? 5.231 8.199 3.627 1.00 89.31 111 PRO A O 1
ATOM 809 N N . THR A 1 112 ? 3.059 8.508 4.129 1.00 89.69 112 THR A N 1
ATOM 810 C CA . THR A 1 112 ? 3.097 7.796 5.413 1.00 89.69 112 THR A CA 1
ATOM 811 C C . THR A 1 112 ? 2.953 6.274 5.240 1.00 89.69 112 THR A C 1
ATOM 813 O O . THR A 1 112 ? 2.463 5.805 4.210 1.00 89.69 112 THR A O 1
ATOM 816 N N . PRO A 1 113 ? 3.447 5.462 6.199 1.00 89.31 113 PRO A N 1
ATOM 817 C CA . PRO A 1 113 ? 3.201 4.023 6.187 1.00 89.31 113 PRO A CA 1
ATOM 818 C C . PRO A 1 113 ? 1.692 3.717 6.239 1.00 89.31 113 PRO A C 1
ATOM 820 O O . PRO A 1 113 ? 1.014 4.260 7.112 1.00 89.31 113 PRO A O 1
ATOM 823 N N . PRO A 1 114 ? 1.166 2.838 5.363 1.00 85.44 114 PRO A N 1
ATOM 824 C CA . PRO A 1 114 ? -0.209 2.360 5.462 1.00 85.44 114 PRO A CA 1
ATOM 825 C C . PRO A 1 114 ? -0.513 1.720 6.820 1.00 85.44 114 PRO A C 1
ATOM 827 O O . PRO A 1 114 ? 0.377 1.178 7.480 1.00 85.44 114 PRO A O 1
ATOM 830 N N . ALA A 1 115 ? -1.791 1.715 7.203 1.00 81.88 115 ALA A N 1
ATOM 831 C CA . ALA A 1 115 ? -2.247 1.022 8.403 1.00 81.88 115 ALA A CA 1
ATOM 832 C C . ALA A 1 115 ? -1.816 -0.459 8.395 1.00 81.88 115 ALA A C 1
ATOM 834 O O . ALA A 1 115 ? -1.881 -1.135 7.364 1.00 81.88 115 ALA A O 1
ATOM 835 N N . GLY A 1 116 ? -1.369 -0.952 9.551 1.00 82.88 116 GLY A N 1
ATOM 836 C CA . GLY A 1 116 ? -0.864 -2.317 9.716 1.00 82.88 116 GLY A CA 1
ATOM 837 C C . GLY A 1 116 ? 0.607 -2.527 9.352 1.00 82.88 116 GLY A C 1
ATOM 838 O O . GLY A 1 116 ? 1.146 -3.585 9.674 1.00 82.88 116 GLY A O 1
ATOM 839 N N . VAL A 1 117 ? 1.281 -1.543 8.743 1.00 87.38 117 VAL A N 1
ATOM 840 C CA . VAL A 1 117 ? 2.735 -1.606 8.550 1.00 87.38 117 VAL A CA 1
ATOM 841 C C . VAL A 1 117 ? 3.436 -1.409 9.898 1.00 87.38 117 VAL A C 1
ATOM 843 O O . VAL A 1 117 ? 3.235 -0.366 10.521 1.00 87.38 117 VAL A O 1
ATOM 846 N N . PRO A 1 118 ? 4.302 -2.343 10.337 1.00 87.81 118 PRO A N 1
ATOM 847 C CA . PRO A 1 118 ? 5.076 -2.155 11.556 1.00 87.81 118 PRO A CA 1
ATOM 848 C C . PRO A 1 118 ? 6.060 -0.993 11.384 1.00 87.81 118 PRO A C 1
ATOM 850 O O . PRO A 1 118 ? 6.794 -0.909 10.393 1.00 87.81 118 PRO A O 1
ATOM 853 N N . THR A 1 119 ? 6.095 -0.101 12.368 1.00 87.75 119 THR A N 1
ATOM 854 C CA . THR A 1 119 ? 6.966 1.085 12.388 1.00 87.75 119 THR A CA 1
ATOM 855 C C . THR A 1 119 ? 8.113 0.965 13.391 1.00 87.75 119 THR A C 1
ATOM 857 O O . THR A 1 119 ? 9.004 1.817 13.424 1.00 87.75 119 THR A O 1
ATOM 860 N N . SER A 1 120 ? 8.137 -0.128 14.155 1.00 87.81 120 SER A N 1
ATOM 861 C CA . SER A 1 120 ? 9.201 -0.506 15.086 1.00 87.81 120 SER A CA 1
ATOM 862 C C . SER A 1 120 ? 9.672 -1.950 14.869 1.00 87.81 120 SER A C 1
ATOM 864 O O . SER A 1 120 ? 9.009 -2.758 14.212 1.00 87.81 120 SER A O 1
ATOM 866 N N . ALA A 1 121 ? 10.845 -2.284 15.416 1.00 89.81 121 ALA A N 1
ATOM 867 C CA . ALA A 1 121 ? 11.371 -3.648 15.364 1.00 89.81 121 ALA A CA 1
ATOM 868 C C . ALA A 1 121 ? 10.522 -4.602 16.215 1.00 89.81 121 ALA A C 1
ATOM 870 O O . ALA A 1 121 ? 10.343 -5.763 15.853 1.00 89.81 121 ALA A O 1
ATOM 871 N N . GLU A 1 122 ? 9.986 -4.095 17.321 1.00 86.69 122 GLU A N 1
ATOM 872 C CA . GLU A 1 122 ? 9.102 -4.805 18.233 1.00 86.69 122 GLU A CA 1
ATOM 873 C C . GLU A 1 122 ? 7.788 -5.183 17.540 1.00 86.69 122 GLU A C 1
ATOM 875 O O . GLU A 1 122 ? 7.426 -6.357 17.561 1.00 86.69 122 GLU A O 1
ATOM 880 N N . GLU A 1 123 ? 7.126 -4.241 16.856 1.00 84.69 123 GLU A N 1
ATOM 881 C CA . GLU A 1 123 ? 5.915 -4.521 16.060 1.00 84.69 123 GLU A CA 1
ATOM 882 C C . GLU A 1 123 ? 6.195 -5.519 14.929 1.00 84.69 123 GLU A C 1
ATOM 884 O O . GLU A 1 123 ? 5.421 -6.442 14.690 1.00 84.69 123 GLU A O 1
ATOM 889 N N . ALA A 1 124 ? 7.333 -5.380 14.242 1.00 87.19 124 ALA A N 1
ATOM 890 C CA . ALA A 1 124 ? 7.703 -6.312 13.180 1.00 87.19 124 ALA A CA 1
ATOM 891 C C . ALA A 1 124 ? 7.958 -7.734 13.716 1.00 87.19 124 ALA A C 1
ATOM 893 O O . ALA A 1 124 ? 7.669 -8.716 13.030 1.00 87.19 124 ALA A O 1
ATOM 894 N N . ALA A 1 125 ? 8.508 -7.853 14.928 1.00 88.25 125 ALA A N 1
ATOM 895 C CA . ALA A 1 125 ? 8.835 -9.130 15.556 1.00 88.25 125 ALA A CA 1
ATOM 896 C C . ALA A 1 125 ? 7.641 -9.783 16.265 1.00 88.25 125 ALA A C 1
ATOM 898 O O . ALA A 1 125 ? 7.608 -11.010 16.374 1.00 88.25 125 ALA A O 1
ATOM 899 N N . SER A 1 126 ? 6.671 -8.997 16.743 1.00 84.94 126 SER A N 1
ATOM 900 C CA . SER A 1 126 ? 5.503 -9.524 17.455 1.00 84.94 126 SER A CA 1
ATOM 901 C C . SER A 1 126 ? 4.552 -10.294 16.537 1.00 84.94 126 SER A C 1
ATOM 903 O O . SER A 1 126 ? 3.733 -11.073 17.021 1.00 84.94 126 SER A O 1
ATOM 905 N N . GLY A 1 127 ? 4.654 -10.099 15.216 1.00 73.56 127 GLY A N 1
ATOM 906 C CA . GLY A 1 127 ? 3.733 -10.693 14.246 1.00 73.56 127 GLY A CA 1
ATOM 907 C C . GLY A 1 127 ? 2.307 -10.152 14.371 1.00 73.56 127 GLY A C 1
ATOM 908 O O . GLY A 1 127 ? 1.398 -10.674 13.728 1.00 73.56 127 GLY A O 1
ATOM 909 N N . GLN A 1 128 ? 2.107 -9.115 15.187 1.00 63.47 128 GLN A N 1
ATOM 910 C CA . GLN A 1 128 ? 0.851 -8.397 15.281 1.00 63.47 128 GLN A CA 1
ATOM 911 C C . GLN A 1 128 ? 0.810 -7.443 14.096 1.00 63.47 128 GLN A C 1
ATOM 913 O O . GLN A 1 128 ? 1.586 -6.496 14.000 1.00 63.47 128 GLN A O 1
ATOM 918 N N . SER A 1 129 ? -0.080 -7.708 13.149 1.00 56.03 129 SER A N 1
ATOM 919 C CA . SER A 1 129 ? -0.456 -6.681 12.192 1.00 56.03 129 SER A CA 1
ATOM 920 C C . SER A 1 129 ? -1.101 -5.559 13.003 1.00 56.03 129 SER A C 1
ATOM 922 O O . SER A 1 129 ? -2.157 -5.782 13.590 1.00 56.03 129 SER A O 1
ATOM 924 N N . SER A 1 130 ? -0.524 -4.353 13.028 1.00 49.66 130 SER A N 1
ATOM 925 C CA . SER A 1 130 ? -1.130 -3.176 13.686 1.00 49.66 130 SER A CA 1
ATOM 926 C C . SER A 1 130 ? -2.449 -2.719 13.019 1.00 49.66 130 SER A C 1
ATOM 928 O O . SER A 1 130 ? -2.872 -1.581 13.169 1.00 49.66 130 SER A O 1
ATOM 930 N N . ALA A 1 131 ? -3.081 -3.598 12.235 1.00 45.59 131 ALA A N 1
ATOM 931 C CA . ALA A 1 131 ? -4.437 -3.495 11.716 1.00 45.59 131 ALA A CA 1
ATOM 932 C C . ALA A 1 131 ? -5.475 -4.176 12.634 1.00 45.59 131 ALA A C 1
ATOM 934 O O . ALA A 1 131 ? -6.653 -4.197 12.300 1.00 45.59 131 ALA A O 1
ATOM 935 N N . SER A 1 132 ? -5.060 -4.737 13.774 1.00 39.50 132 SER A N 1
ATOM 936 C CA . SER A 1 132 ? -5.967 -5.079 14.870 1.00 39.50 132 SER A CA 1
ATOM 937 C C . SER A 1 132 ? -5.721 -4.104 16.010 1.00 39.50 132 SER A C 1
ATOM 939 O O . SER A 1 132 ? -4.718 -4.211 16.717 1.00 39.50 132 SER A O 1
ATOM 941 N N . GLY A 1 133 ? -6.615 -3.126 16.156 1.00 39.31 133 GLY A N 1
ATOM 942 C CA . GLY A 1 133 ? -6.667 -2.267 17.328 1.00 39.31 133 GLY A CA 1
ATOM 943 C C . GLY A 1 133 ? -7.044 -3.079 18.564 1.00 39.31 133 GLY A C 1
ATOM 944 O O . GLY A 1 133 ? -8.208 -3.130 18.937 1.00 39.31 133 GLY A O 1
ATOM 945 N N . ASP A 1 134 ? -6.055 -3.704 19.196 1.00 44.22 134 ASP A N 1
ATOM 946 C CA . ASP A 1 134 ? -6.119 -4.092 20.602 1.00 44.22 134 ASP A CA 1
ATOM 947 C C . ASP A 1 134 ? -5.083 -3.275 21.375 1.00 44.22 134 ASP A C 1
ATOM 949 O O . ASP A 1 134 ? -3.934 -3.668 21.575 1.00 44.22 134 ASP A O 1
ATOM 953 N N . THR A 1 135 ? -5.501 -2.079 21.773 1.00 37.47 135 THR A N 1
ATOM 954 C CA . THR A 1 135 ? -4.916 -1.373 22.907 1.00 37.47 135 THR A CA 1
ATOM 955 C C . THR A 1 135 ? -6.051 -0.955 23.824 1.00 37.47 135 THR A C 1
ATOM 957 O O . THR A 1 135 ? -6.700 0.075 23.645 1.00 37.47 135 THR A O 1
ATOM 960 N N . GLY A 1 136 ? -6.289 -1.779 24.842 1.00 39.91 136 GLY A N 1
ATOM 961 C CA . GLY A 1 136 ? -7.036 -1.356 26.015 1.00 39.91 136 GLY A CA 1
ATOM 962 C C . GLY A 1 136 ? -6.426 -0.086 26.627 1.00 39.91 136 GLY A C 1
ATOM 963 O O . GLY A 1 136 ? -5.256 -0.086 27.005 1.00 39.91 136 GLY A O 1
ATOM 964 N N . SER A 1 137 ? -7.280 0.940 26.761 1.00 41.19 137 SER A N 1
ATOM 965 C CA . SER A 1 137 ? -7.145 2.204 27.515 1.00 41.19 137 SER A CA 1
ATOM 966 C C . SER A 1 137 ? -6.016 3.160 27.083 1.00 41.19 137 SER A C 1
ATOM 968 O O . SER A 1 137 ? -4.852 2.800 27.023 1.00 41.19 137 SER A O 1
ATOM 970 N N . THR A 1 138 ? -6.231 4.460 26.855 1.00 35.53 138 THR A N 1
ATOM 971 C CA . THR A 1 138 ? -7.214 5.392 27.432 1.00 35.53 138 THR A CA 1
ATOM 972 C C . THR A 1 138 ? -7.277 6.653 26.556 1.00 35.53 138 THR A C 1
ATOM 974 O O . THR A 1 138 ? -6.253 7.074 26.027 1.00 35.53 138 THR A O 1
ATOM 977 N N . ASP A 1 139 ? -8.454 7.281 26.539 1.00 39.47 139 ASP A N 1
ATOM 978 C CA . ASP A 1 139 ? -8.718 8.706 26.282 1.00 39.47 139 ASP A CA 1
ATOM 979 C C . ASP A 1 139 ? -8.746 9.234 24.827 1.00 39.47 139 ASP A C 1
ATOM 981 O O . ASP A 1 139 ? -7.732 9.492 24.182 1.00 39.47 139 ASP A O 1
ATOM 985 N N . GLY A 1 140 ? -9.981 9.461 24.360 1.00 47.75 140 GLY A N 1
ATOM 986 C CA . GLY A 1 140 ? -10.403 10.711 23.723 1.00 47.75 140 GLY A CA 1
ATOM 987 C C . GLY A 1 140 ? -9.708 11.146 22.433 1.00 47.75 140 GLY A C 1
ATOM 988 O O . GLY A 1 140 ? -8.858 12.032 22.443 1.00 47.75 140 GLY A O 1
ATOM 989 N N . GLY A 1 141 ? -10.181 10.665 21.281 1.00 35.59 141 GLY A N 1
ATOM 990 C CA . GLY A 1 141 ? -9.821 11.287 20.007 1.00 35.59 141 GLY A CA 1
ATOM 991 C C . GLY A 1 141 ? -10.483 10.641 18.802 1.00 35.59 141 GLY A C 1
ATOM 992 O O . GLY A 1 141 ? -10.183 9.506 18.457 1.00 35.59 141 GLY A O 1
ATOM 993 N N . GLN A 1 142 ? -11.379 11.389 18.160 1.00 45.44 142 GLN A N 1
ATOM 994 C CA . GLN A 1 142 ? -12.067 11.044 16.916 1.00 45.44 142 GLN A CA 1
ATOM 995 C C . GLN A 1 142 ? -11.108 10.441 15.868 1.00 45.44 142 GLN A C 1
ATOM 997 O O . GLN A 1 142 ? -10.280 11.155 15.308 1.00 45.44 142 GLN A O 1
ATOM 1002 N N . GLN A 1 143 ? -11.251 9.150 15.557 1.00 40.28 143 GLN A N 1
ATOM 1003 C CA . GLN A 1 143 ? -10.636 8.531 14.378 1.00 40.28 143 GLN A CA 1
ATOM 1004 C C . GLN A 1 143 ? -11.720 8.052 13.416 1.00 40.28 143 GLN A C 1
ATOM 1006 O O . GLN A 1 143 ? -12.268 6.959 13.525 1.00 40.28 143 GLN A O 1
ATOM 1011 N N . ASP A 1 144 ? -12.032 9.007 12.549 1.00 42.16 144 ASP A N 1
ATOM 1012 C CA . ASP A 1 144 ? -12.474 8.957 11.163 1.00 42.16 144 ASP A CA 1
ATOM 1013 C C . ASP A 1 144 ? -13.365 7.795 10.674 1.00 42.16 144 ASP A C 1
ATOM 1015 O O . ASP A 1 144 ? -12.985 6.631 10.569 1.00 42.16 144 ASP A O 1
ATOM 1019 N N . SER A 1 145 ? -14.557 8.195 10.236 1.00 48.25 145 SER A N 1
ATOM 1020 C CA . SER A 1 145 ? -15.628 7.425 9.587 1.00 48.25 145 SER A CA 1
ATOM 1021 C C . SER A 1 145 ? -15.252 6.667 8.299 1.00 48.25 145 SER A C 1
ATOM 1023 O O . SER A 1 145 ? -16.122 6.061 7.673 1.00 48.25 145 SER A O 1
ATOM 1025 N N . THR A 1 146 ? -13.985 6.694 7.884 1.00 49.50 146 THR A N 1
ATOM 1026 C CA . THR A 1 146 ? -13.491 6.126 6.621 1.00 49.50 146 THR A CA 1
ATOM 1027 C C . THR A 1 146 ? -13.087 4.651 6.722 1.00 49.50 146 THR A C 1
ATOM 1029 O O . THR A 1 146 ? -13.060 3.972 5.698 1.00 49.50 146 THR A O 1
ATOM 1032 N N . GLN A 1 147 ? -12.855 4.117 7.930 1.00 65.56 147 GLN A N 1
ATOM 1033 C CA . GLN A 1 147 ? -12.568 2.685 8.155 1.00 65.56 147 GLN A CA 1
ATOM 1034 C C . GLN A 1 147 ? -13.781 1.862 8.623 1.00 65.56 147 GLN A C 1
ATOM 1036 O O . GLN A 1 147 ? -13.745 0.633 8.589 1.00 65.56 147 GLN A O 1
ATOM 1041 N N . LEU A 1 148 ? -14.875 2.522 9.014 1.00 84.75 148 LEU A N 1
ATOM 1042 C CA . LEU A 1 148 ? -16.087 1.904 9.559 1.00 84.75 148 LEU A CA 1
ATOM 1043 C C . LEU A 1 148 ? -17.301 2.320 8.705 1.00 84.75 148 LEU A C 1
ATOM 1045 O O . LEU A 1 148 ? -18.020 3.264 9.054 1.00 84.75 148 LEU A O 1
ATOM 1049 N N . PRO A 1 149 ? -17.479 1.687 7.528 1.00 84.25 149 PRO A N 1
ATOM 1050 C CA . PRO A 1 149 ? -18.408 2.153 6.501 1.00 84.25 149 PRO A CA 1
ATOM 1051 C C . PRO A 1 149 ? -19.878 1.967 6.880 1.00 84.25 149 PRO A C 1
ATOM 1053 O O . PRO A 1 149 ? -20.733 2.639 6.300 1.00 84.25 149 PRO A O 1
ATOM 1056 N N . ASN A 1 150 ? -20.176 1.065 7.817 1.00 85.69 150 ASN A N 1
ATOM 1057 C CA . ASN A 1 150 ? -21.538 0.776 8.226 1.00 85.69 150 ASN A CA 1
ATOM 1058 C C . ASN A 1 150 ? -21.926 1.590 9.457 1.00 85.69 150 ASN A C 1
ATOM 1060 O O . ASN A 1 150 ? -21.094 1.843 10.323 1.00 85.69 150 ASN A O 1
ATOM 1064 N N . VAL A 1 151 ? -23.200 1.958 9.550 1.00 90.75 151 VAL A N 1
ATOM 1065 C CA . VAL A 1 151 ? -23.796 2.643 10.698 1.00 90.75 151 VAL A CA 1
ATOM 1066 C C . VAL A 1 151 ? -24.966 1.810 11.203 1.00 90.75 151 VAL A C 1
ATOM 1068 O O . VAL A 1 151 ? -25.906 1.566 10.447 1.00 90.75 151 VAL A O 1
ATOM 1071 N N . LEU A 1 152 ? -24.931 1.404 12.469 1.00 92.44 152 LEU A N 1
ATOM 1072 C CA . LEU A 1 152 ? -26.090 0.880 13.185 1.00 92.44 152 LEU A CA 1
ATOM 1073 C C . LEU A 1 152 ? -26.607 1.971 14.120 1.00 92.44 152 LEU A C 1
ATOM 1075 O O . LEU A 1 152 ? -25.829 2.520 14.897 1.00 92.44 152 LEU A O 1
ATOM 1079 N N . SER A 1 153 ? -27.899 2.272 14.064 1.00 91.81 153 SER A N 1
ATOM 1080 C CA . SER A 1 153 ? -28.537 3.213 14.985 1.00 91.81 153 SER A CA 1
ATOM 1081 C C . SER A 1 153 ? -29.736 2.570 15.658 1.00 91.81 153 SER A C 1
ATOM 1083 O O . SER A 1 153 ? -30.582 1.981 14.981 1.00 91.81 153 SER A O 1
ATOM 1085 N N . VAL A 1 154 ? -29.825 2.718 16.975 1.00 91.62 154 VAL A N 1
ATOM 1086 C CA . VAL A 1 154 ? -30.915 2.212 17.806 1.00 91.62 154 VAL A CA 1
ATOM 1087 C C . VAL A 1 154 ? -31.629 3.407 18.420 1.00 91.62 154 VAL A C 1
ATOM 1089 O O . VAL A 1 154 ? -31.040 4.200 19.144 1.00 91.62 154 VAL A O 1
ATOM 1092 N N . GLU A 1 155 ? -32.903 3.565 18.087 1.00 90.62 155 GLU A N 1
ATOM 1093 C CA . GLU A 1 155 ? -33.736 4.683 18.516 1.00 90.62 155 GLU A CA 1
ATOM 1094 C C . GLU A 1 155 ? -34.950 4.146 19.266 1.00 90.62 155 GLU A C 1
ATOM 1096 O O . GLU A 1 155 ? -35.642 3.245 18.788 1.00 90.62 155 GLU A O 1
ATOM 1101 N N . GLY A 1 156 ? -35.251 4.712 20.429 1.00 86.56 156 GLY A N 1
ATOM 1102 C CA . GLY A 1 156 ? -36.474 4.364 21.139 1.00 86.56 156 GLY A CA 1
ATOM 1103 C C . GLY A 1 156 ? -36.350 4.454 22.646 1.00 86.56 156 GLY A C 1
ATOM 1104 O O . GLY A 1 156 ? -35.515 5.175 23.185 1.00 86.56 156 GLY A O 1
ATOM 1105 N N . GLY A 1 157 ? -37.237 3.729 23.317 1.00 80.44 157 GLY A N 1
ATOM 1106 C CA . GLY A 1 157 ? -37.387 3.799 24.759 1.00 80.44 157 GLY A CA 1
ATOM 1107 C C . GLY A 1 157 ? -37.934 5.140 25.259 1.00 80.44 157 GLY A C 1
ATOM 1108 O O . GLY A 1 157 ? -38.248 6.065 24.509 1.00 80.44 157 GLY A O 1
ATOM 1109 N N . SER A 1 158 ? -38.083 5.219 26.571 1.00 80.69 158 SER A N 1
ATOM 1110 C CA . SER A 1 158 ? -38.413 6.417 27.342 1.00 80.69 158 SER A CA 1
ATOM 1111 C C . SER A 1 158 ? -37.873 6.231 28.765 1.00 80.69 158 SER A C 1
ATOM 1113 O O . SER A 1 158 ? -37.536 5.098 29.122 1.00 80.69 158 SER A O 1
ATOM 1115 N N . PRO A 1 159 ? -37.847 7.273 29.614 1.00 76.56 159 PRO A N 1
ATOM 1116 C CA . PRO A 1 159 ? -37.415 7.120 31.004 1.00 76.56 159 PRO A CA 1
ATOM 1117 C C . PRO A 1 159 ? -38.182 6.040 31.790 1.00 76.56 159 PRO A C 1
ATOM 1119 O O . PRO A 1 159 ? -37.637 5.469 32.729 1.00 76.56 159 PRO A O 1
ATOM 1122 N N . ASP A 1 160 ? -39.418 5.727 31.381 1.00 83.88 160 ASP A N 1
ATOM 1123 C CA . ASP A 1 160 ? -40.278 4.718 32.014 1.00 83.88 160 ASP A CA 1
ATOM 1124 C C . ASP A 1 160 ? -40.274 3.357 31.284 1.00 83.88 160 ASP A C 1
ATOM 1126 O O . ASP A 1 160 ? -40.828 2.376 31.784 1.00 83.88 160 ASP A O 1
ATOM 1130 N N . GLN A 1 161 ? -39.670 3.280 30.093 1.00 83.81 161 GLN A N 1
ATOM 1131 C CA . GLN A 1 161 ? -39.573 2.067 29.275 1.00 83.81 161 GLN A CA 1
ATOM 1132 C C . GLN A 1 161 ? -38.222 2.034 28.562 1.00 83.81 161 GLN A C 1
ATOM 1134 O O . GLN A 1 161 ? -38.095 2.506 27.434 1.00 83.81 161 GLN A O 1
ATOM 1139 N N . VAL A 1 162 ? -37.214 1.484 29.231 1.00 87.69 162 VAL A N 1
ATOM 1140 C CA . VAL A 1 162 ? -35.879 1.294 28.655 1.00 87.69 162 VAL A CA 1
ATOM 1141 C C . VAL A 1 162 ? -35.916 0.127 27.671 1.00 87.69 162 VAL A C 1
ATOM 1143 O O . VAL A 1 162 ? -36.434 -0.942 28.000 1.00 87.69 162 VAL A O 1
ATOM 1146 N N . ALA A 1 163 ? -35.367 0.330 26.478 1.00 90.00 163 ALA A N 1
ATOM 1147 C CA . ALA A 1 163 ? -35.116 -0.734 25.516 1.00 90.00 163 ALA A CA 1
ATOM 1148 C C . ALA A 1 163 ? -33.632 -1.102 25.553 1.00 90.00 163 ALA A C 1
ATOM 1150 O O . ALA A 1 163 ? -32.783 -0.216 25.603 1.00 90.00 163 ALA A O 1
ATOM 1151 N N . THR A 1 164 ? -33.310 -2.389 25.523 1.00 89.62 164 THR A N 1
ATOM 1152 C CA . THR A 1 164 ? -31.922 -2.867 25.497 1.00 89.62 164 THR A CA 1
ATOM 1153 C C . THR A 1 164 ? -31.607 -3.498 24.154 1.00 89.62 164 THR A C 1
ATOM 1155 O O . THR A 1 164 ? -32.497 -3.971 23.439 1.00 89.62 164 THR A O 1
ATOM 1158 N N . TYR A 1 165 ? -30.333 -3.495 23.794 1.00 89.38 165 TYR A N 1
ATOM 1159 C CA . TYR A 1 165 ? -29.852 -4.122 22.576 1.00 89.38 165 TYR A CA 1
ATOM 1160 C C . TYR A 1 165 ? -28.487 -4.759 22.802 1.00 89.38 165 TYR A C 1
ATOM 1162 O O . TYR A 1 165 ? -27.688 -4.298 23.616 1.00 89.38 165 TYR A O 1
ATOM 1170 N N . ALA A 1 166 ? -28.229 -5.820 22.050 1.00 89.25 166 ALA A N 1
ATOM 1171 C CA . ALA A 1 166 ? -26.926 -6.449 21.960 1.00 89.25 166 ALA A CA 1
ATOM 1172 C C . ALA A 1 166 ? -26.657 -6.831 20.506 1.00 89.25 166 ALA A C 1
ATOM 1174 O O . ALA A 1 166 ? -27.560 -7.323 19.824 1.00 89.25 166 ALA A O 1
ATOM 1175 N N . PHE A 1 167 ? -25.444 -6.599 20.015 1.00 89.50 167 PHE A N 1
ATOM 1176 C CA . PHE A 1 167 ? -25.080 -6.975 18.653 1.00 89.50 167 PHE A CA 1
ATOM 1177 C C . PHE A 1 167 ? -23.605 -7.335 18.516 1.00 89.50 167 PHE A C 1
ATOM 1179 O O . PHE A 1 167 ? -22.767 -6.876 19.291 1.00 89.50 167 PHE A O 1
ATOM 1186 N N . THR A 1 168 ? -23.290 -8.118 17.487 1.00 86.00 168 THR A N 1
ATOM 1187 C CA . THR A 1 168 ? -21.917 -8.498 17.136 1.00 86.00 168 THR A CA 1
ATOM 1188 C C . THR A 1 168 ? -21.659 -8.223 15.662 1.00 86.00 168 THR A C 1
ATOM 1190 O O . THR A 1 168 ? -22.527 -8.437 14.810 1.00 86.00 168 THR A O 1
ATOM 1193 N N . VAL A 1 169 ? -20.451 -7.757 15.354 1.00 88.94 169 VAL A N 1
ATOM 1194 C CA . VAL A 1 169 ? -19.990 -7.516 13.983 1.00 88.94 169 VAL A CA 1
ATOM 1195 C C . VAL A 1 169 ? -18.764 -8.363 13.648 1.00 88.94 169 VAL A C 1
ATOM 1197 O O . VAL A 1 169 ? -18.034 -8.828 14.524 1.00 88.94 169 VAL A O 1
ATOM 1200 N N . GLY A 1 170 ? -18.527 -8.564 12.352 1.00 79.75 170 GLY A N 1
ATOM 1201 C CA . GLY A 1 170 ? -17.353 -9.274 11.841 1.00 79.75 170 GLY A CA 1
ATOM 1202 C C . GLY A 1 170 ? -16.063 -8.444 11.808 1.00 79.75 170 GLY A C 1
ATOM 1203 O O . GLY A 1 170 ? -15.021 -8.987 11.449 1.00 79.75 170 GLY A O 1
ATOM 1204 N N . GLY A 1 171 ? -16.131 -7.148 12.124 1.00 82.94 171 GLY A N 1
ATOM 1205 C CA . GLY A 1 171 ? -14.997 -6.223 12.117 1.00 82.94 171 GLY A CA 1
ATOM 1206 C C . GLY A 1 171 ? -14.913 -5.376 13.387 1.00 82.94 171 GLY A C 1
ATOM 1207 O O . GLY A 1 171 ? -15.283 -5.817 14.470 1.00 82.94 171 GLY A O 1
ATOM 1208 N N . GLU A 1 172 ? -14.408 -4.155 13.254 1.00 84.94 172 GLU A N 1
ATOM 1209 C CA . GLU A 1 172 ? -14.321 -3.201 14.364 1.00 84.94 172 GLU A CA 1
ATOM 1210 C C . GLU A 1 172 ? -15.650 -2.459 14.549 1.00 84.94 172 GLU A C 1
ATOM 1212 O O . GLU A 1 172 ? -16.383 -2.248 13.581 1.00 84.94 172 GLU A O 1
ATOM 1217 N N . VAL A 1 173 ? -15.945 -2.016 15.774 1.00 87.56 173 VAL A N 1
ATOM 1218 C CA . VAL A 1 173 ? -17.116 -1.195 16.110 1.00 87.56 173 VAL A CA 1
ATOM 1219 C C . VAL A 1 173 ? -16.720 -0.051 17.041 1.00 87.56 173 VAL A C 1
ATOM 1221 O O . VAL A 1 173 ? -15.913 -0.223 17.952 1.00 87.56 173 VAL A O 1
ATOM 1224 N N . LYS A 1 174 ? -17.272 1.143 16.808 1.00 85.31 174 LYS A N 1
ATOM 1225 C CA . LYS A 1 174 ? -17.067 2.339 17.639 1.00 85.31 174 LYS A CA 1
ATOM 1226 C C . LYS A 1 174 ? -18.375 3.106 17.786 1.00 85.31 174 LYS A C 1
ATOM 1228 O O . LYS A 1 174 ? -19.179 3.134 16.855 1.00 85.31 174 LYS A O 1
ATOM 1233 N N . LYS A 1 175 ? -18.568 3.786 18.920 1.00 84.00 175 LYS A N 1
ATOM 1234 C CA . LYS A 1 175 ? -19.683 4.733 19.090 1.00 84.00 175 LYS A CA 1
ATOM 1235 C C . LYS A 1 175 ? -19.579 5.868 18.069 1.00 84.00 175 LYS A C 1
ATOM 1237 O O . LYS A 1 175 ? -18.484 6.276 17.681 1.00 84.00 175 LYS A O 1
ATOM 1242 N N . SER A 1 176 ? -20.720 6.379 17.637 1.00 83.50 176 SER A N 1
ATOM 1243 C CA . SER A 1 176 ? -20.834 7.431 16.635 1.00 83.50 176 SER A CA 1
ATOM 1244 C C . SER A 1 176 ? -21.895 8.450 17.031 1.00 83.50 176 SER A C 1
ATOM 1246 O O . SER A 1 176 ? -22.845 8.138 17.737 1.00 83.50 176 SER A O 1
ATOM 1248 N N . THR A 1 177 ? -21.758 9.668 16.517 1.00 83.88 177 THR A N 1
ATOM 1249 C CA . THR A 1 177 ? -22.762 10.733 16.634 1.00 83.88 177 THR A CA 1
ATOM 1250 C C . THR A 1 177 ? -23.738 10.773 15.452 1.00 83.88 177 THR A C 1
A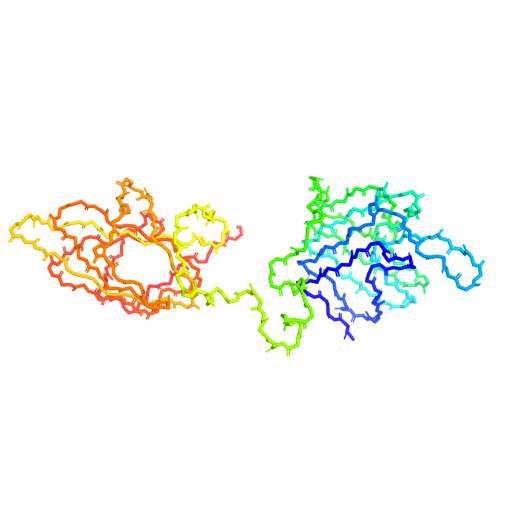TOM 1252 O O . THR A 1 177 ? -24.523 11.716 15.313 1.00 83.88 177 THR A O 1
ATOM 1255 N N . ASP A 1 178 ? -23.707 9.765 14.569 1.00 77.12 178 ASP A N 1
ATOM 1256 C CA . ASP A 1 178 ? -24.659 9.648 13.460 1.00 77.12 178 ASP A CA 1
ATOM 1257 C C . ASP A 1 178 ? -26.109 9.710 13.954 1.00 77.12 178 ASP A C 1
ATOM 1259 O O . ASP A 1 178 ? -26.437 9.270 15.057 1.00 77.12 178 ASP A O 1
ATOM 1263 N N . ARG A 1 179 ? -26.989 10.278 13.123 1.00 78.75 179 ARG 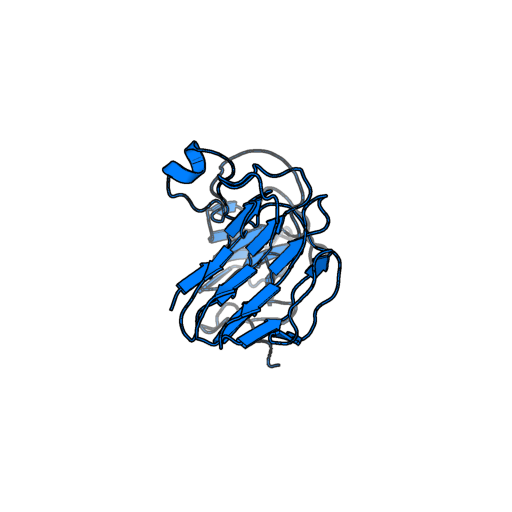A N 1
ATOM 1264 C CA . ARG A 1 179 ? -28.404 10.534 13.454 1.00 78.75 179 ARG A CA 1
ATOM 1265 C C . ARG A 1 179 ? -28.625 11.374 14.724 1.00 78.75 179 ARG A C 1
ATOM 1267 O O . ARG A 1 179 ? -29.719 11.366 15.271 1.00 78.75 179 ARG A O 1
ATOM 1274 N N . GLY A 1 180 ? -27.625 12.149 15.149 1.00 77.56 180 GLY A N 1
ATOM 1275 C CA . GLY A 1 180 ? -27.735 13.005 16.332 1.00 77.56 180 GLY A CA 1
ATOM 1276 C C . GLY A 1 180 ? -27.576 12.249 17.650 1.00 77.56 180 GLY A C 1
ATOM 1277 O O . GLY A 1 180 ? -27.972 12.776 18.687 1.00 77.56 180 GLY A O 1
ATOM 1278 N N . ALA A 1 181 ? -27.006 11.041 17.607 1.00 82.12 181 ALA A N 1
ATOM 1279 C CA . ALA A 1 181 ? -26.694 10.260 18.793 1.00 82.12 181 ALA A CA 1
ATOM 1280 C C . ALA A 1 181 ? -25.648 10.952 19.678 1.00 82.12 181 ALA A C 1
ATOM 1282 O O . ALA A 1 181 ? -24.742 11.644 19.196 1.00 82.12 181 ALA A O 1
ATOM 1283 N N . SER A 1 182 ? -25.760 10.737 20.985 1.00 74.19 182 SER A N 1
ATOM 1284 C CA . SER A 1 182 ? -24.739 11.127 21.955 1.00 74.19 182 SER A CA 1
ATOM 1285 C C . SER A 1 182 ? -23.740 9.995 22.166 1.00 74.19 182 SER A C 1
ATOM 1287 O O . SER A 1 182 ? -24.123 8.836 22.238 1.00 74.19 182 SER A O 1
ATOM 1289 N N . ILE A 1 183 ? -22.461 10.336 22.329 1.00 73.19 183 ILE A N 1
ATOM 1290 C CA . ILE A 1 183 ? -21.460 9.390 22.830 1.00 73.19 183 ILE A CA 1
ATOM 1291 C C . ILE A 1 183 ? -21.431 9.536 24.353 1.00 73.19 183 ILE A C 1
ATOM 1293 O O . ILE A 1 183 ? -21.052 10.593 24.859 1.00 73.19 183 ILE A O 1
ATOM 1297 N N . ASN A 1 184 ? -21.853 8.498 25.066 1.00 69.62 184 ASN A N 1
ATOM 1298 C CA . ASN A 1 184 ? -21.775 8.388 26.523 1.00 69.62 184 ASN A CA 1
ATOM 1299 C C . ASN A 1 184 ? -21.105 7.052 26.904 1.00 69.62 184 ASN A C 1
ATOM 1301 O O . ASN A 1 184 ? -20.812 6.240 26.028 1.00 69.62 184 ASN A O 1
ATOM 1305 N N . ASP A 1 185 ? -20.865 6.816 28.191 1.00 69.25 185 ASP A N 1
ATOM 1306 C CA . ASP A 1 185 ? -20.236 5.581 28.687 1.00 69.25 185 ASP A CA 1
ATOM 1307 C C . ASP A 1 185 ? -21.271 4.507 29.092 1.00 69.25 185 ASP A C 1
ATOM 1309 O O . ASP A 1 185 ? -20.923 3.551 29.779 1.00 69.25 185 ASP A O 1
ATOM 1313 N N . GLU A 1 186 ? -22.548 4.664 28.712 1.00 66.62 186 GLU A N 1
ATOM 1314 C CA . GLU A 1 186 ? -23.635 3.775 29.156 1.00 66.62 186 GLU A CA 1
ATOM 1315 C C . GLU A 1 186 ? -23.615 2.426 28.420 1.00 66.62 186 GLU A C 1
ATOM 1317 O O . GLU A 1 186 ? -23.823 1.387 29.045 1.00 66.62 186 GLU A O 1
ATOM 1322 N N . ASP A 1 187 ? -23.283 2.420 27.125 1.00 73.25 187 ASP A N 1
ATOM 1323 C CA . ASP A 1 187 ? -23.085 1.170 26.371 1.00 73.25 187 ASP A CA 1
ATOM 1324 C C . ASP A 1 187 ? -21.668 0.630 26.523 1.00 73.25 187 ASP A C 1
ATOM 1326 O O . ASP A 1 187 ? -20.684 1.379 26.456 1.00 73.25 187 ASP A O 1
ATOM 1330 N N . THR A 1 188 ? -21.575 -0.690 26.623 1.00 81.12 188 THR A N 1
ATOM 1331 C CA . THR A 1 188 ? -20.322 -1.433 26.718 1.00 81.12 188 THR A CA 1
ATOM 1332 C C . THR A 1 188 ? -19.952 -2.004 25.355 1.00 81.12 188 THR A C 1
ATOM 1334 O O . THR A 1 188 ? -20.774 -2.629 24.688 1.00 81.12 188 THR A O 1
ATOM 1337 N N . ILE A 1 189 ? -18.697 -1.805 24.948 1.00 82.12 189 ILE A N 1
ATOM 1338 C CA . ILE A 1 189 ? -18.102 -2.447 23.773 1.00 82.12 189 ILE A CA 1
ATOM 1339 C C . ILE A 1 189 ? -17.013 -3.402 24.270 1.00 82.12 189 ILE A C 1
ATOM 1341 O O . ILE A 1 189 ? -16.069 -2.957 24.924 1.00 82.12 189 ILE A O 1
ATOM 1345 N N . ASP A 1 190 ? -17.141 -4.689 23.949 1.00 77.75 190 ASP A N 1
ATOM 1346 C CA . ASP A 1 190 ? -16.142 -5.729 24.214 1.00 77.75 190 ASP A CA 1
ATOM 1347 C C . ASP A 1 190 ? -15.715 -6.373 22.887 1.00 77.75 190 ASP A C 1
ATOM 1349 O O . ASP A 1 190 ? -16.441 -7.166 22.279 1.00 77.75 190 ASP A O 1
ATOM 1353 N N . GLY A 1 191 ? -14.550 -5.963 22.381 1.00 82.06 191 GLY A N 1
ATOM 1354 C CA . GLY A 1 191 ? -14.065 -6.360 21.061 1.00 82.06 191 GLY A CA 1
ATOM 1355 C C . GLY A 1 191 ? -15.017 -5.932 19.938 1.00 82.06 191 GLY A C 1
ATOM 1356 O O . GLY A 1 191 ? -15.143 -4.745 19.641 1.00 82.06 191 GLY A O 1
ATOM 1357 N N . SER A 1 192 ? -15.669 -6.906 19.294 1.00 85.31 192 SER A N 1
ATOM 1358 C CA . SER A 1 192 ? -16.643 -6.689 18.212 1.00 85.31 192 SER A CA 1
ATOM 1359 C C . SER A 1 192 ? -18.105 -6.848 18.647 1.00 85.31 192 SER A C 1
ATOM 1361 O O . SER A 1 192 ? -19.003 -6.859 17.798 1.00 85.31 192 SER A O 1
ATOM 1363 N N . SER A 1 193 ? -18.347 -6.971 19.955 1.00 84.38 193 SER A N 1
ATOM 1364 C CA . SER A 1 193 ? -19.674 -7.084 20.557 1.00 84.38 193 SER A CA 1
ATOM 1365 C C . SER A 1 193 ? -20.034 -5.820 21.329 1.00 84.38 193 SER A C 1
ATOM 1367 O O . SER A 1 193 ? -19.190 -5.218 21.992 1.00 84.38 193 SER A O 1
ATOM 1369 N N . VAL A 1 194 ? -21.300 -5.424 21.250 1.00 89.81 194 VAL A N 1
ATOM 1370 C CA . VAL A 1 194 ? -21.841 -4.244 21.927 1.00 89.81 194 VAL A CA 1
ATOM 1371 C C . VAL A 1 194 ? -23.081 -4.637 22.707 1.00 89.81 194 VAL A C 1
ATOM 1373 O O . VAL A 1 194 ? -23.947 -5.324 22.169 1.00 89.81 194 VAL A O 1
ATOM 1376 N N . GLU A 1 195 ? -23.185 -4.148 23.937 1.00 88.00 195 GLU A N 1
ATOM 1377 C CA . GLU A 1 195 ? -24.391 -4.197 24.760 1.00 88.00 195 GLU A CA 1
ATOM 1378 C C . GLU A 1 195 ? -24.740 -2.778 25.204 1.00 88.00 195 GLU A C 1
ATOM 1380 O O . GLU A 1 195 ? -23.882 -2.053 25.711 1.00 88.00 195 GLU A O 1
ATOM 1385 N N . GLY A 1 196 ? -25.992 -2.374 25.014 1.00 88.38 196 GLY A N 1
ATOM 1386 C CA . GLY A 1 196 ? -26.430 -1.017 25.310 1.00 88.38 196 GLY A CA 1
ATOM 1387 C C . GLY A 1 196 ? -27.909 -0.921 25.643 1.00 88.38 196 GLY A C 1
ATOM 1388 O O . GLY A 1 196 ? -28.664 -1.903 25.586 1.00 88.38 196 GLY A O 1
ATOM 1389 N N . ALA A 1 197 ? -28.322 0.281 26.028 1.00 87.94 197 ALA A N 1
ATOM 1390 C CA . ALA A 1 197 ? -29.695 0.557 26.412 1.00 87.94 197 ALA A CA 1
ATOM 1391 C C . ALA A 1 197 ? -30.099 1.979 26.035 1.00 87.94 197 ALA A C 1
ATOM 1393 O O . ALA A 1 197 ? -29.438 2.940 26.402 1.00 87.94 197 ALA A O 1
ATOM 1394 N N . VAL A 1 198 ? -31.259 2.109 25.395 1.00 87.81 198 VAL A N 1
ATOM 1395 C CA . VAL A 1 198 ? -31.838 3.394 25.017 1.00 87.81 198 VAL A CA 1
ATOM 1396 C C . VAL A 1 198 ? -33.083 3.673 25.869 1.00 87.81 198 VAL A C 1
ATOM 1398 O O . VAL A 1 198 ? -34.038 2.891 25.916 1.00 87.81 198 VAL A O 1
ATOM 1401 N N . ALA A 1 199 ? -33.076 4.804 26.574 1.00 85.81 199 ALA A N 1
ATOM 1402 C CA . ALA A 1 199 ? -34.148 5.251 27.474 1.00 85.81 199 ALA A CA 1
ATOM 1403 C C . ALA A 1 199 ? -34.803 6.558 26.985 1.00 85.81 199 ALA A C 1
ATOM 1405 O O . ALA A 1 199 ? -35.186 7.424 27.774 1.00 85.81 199 ALA A O 1
ATOM 1406 N N . GLY A 1 200 ? -34.933 6.700 25.665 1.00 78.50 200 GLY A N 1
ATOM 1407 C CA . GLY A 1 200 ? -35.323 7.931 24.986 1.00 78.50 200 GLY A CA 1
ATOM 1408 C C . GLY A 1 200 ? -34.109 8.604 24.351 1.00 78.50 200 GLY A C 1
ATOM 1409 O O . GLY A 1 200 ? -33.236 9.112 25.046 1.00 78.50 200 GLY A O 1
ATOM 1410 N N . GLY A 1 201 ? -34.069 8.616 23.020 1.00 86.00 201 GLY A N 1
ATOM 1411 C CA . GLY A 1 201 ? -32.943 9.141 22.251 1.00 86.00 201 GLY A CA 1
ATOM 1412 C C . GLY A 1 201 ? -32.508 8.181 21.152 1.00 86.00 201 GLY A C 1
ATOM 1413 O O . GLY A 1 201 ? -33.296 7.364 20.669 1.00 86.00 201 GLY A O 1
ATOM 1414 N N . THR A 1 202 ? -31.255 8.315 20.733 1.00 87.31 202 THR A N 1
ATOM 1415 C CA . THR A 1 202 ? -30.639 7.477 19.706 1.00 87.31 202 THR A CA 1
ATOM 1416 C C . THR A 1 202 ? -29.209 7.175 20.105 1.00 87.31 202 THR A C 1
ATOM 1418 O O . THR A 1 202 ? -28.448 8.107 20.366 1.00 87.31 202 THR A O 1
ATOM 1421 N N . ASP A 1 203 ? -28.849 5.901 20.043 1.00 89.38 203 ASP A N 1
ATOM 1422 C CA . ASP A 1 203 ? -27.465 5.451 20.103 1.00 89.38 203 ASP A CA 1
ATOM 1423 C C . ASP A 1 203 ? -27.035 5.052 18.696 1.00 89.38 203 ASP A C 1
ATOM 1425 O O . ASP A 1 203 ? -27.799 4.432 17.950 1.00 89.38 203 ASP A O 1
ATOM 1429 N N . SER A 1 204 ? -25.816 5.415 18.310 1.00 89.81 204 SER A N 1
ATOM 1430 C CA . SER A 1 204 ? -25.276 5.083 16.994 1.00 89.81 204 SER A CA 1
ATOM 1431 C C . SER A 1 204 ? -23.878 4.510 17.107 1.00 89.81 204 SER A C 1
ATOM 1433 O O . SER A 1 204 ? -23.058 4.962 17.903 1.00 89.81 204 SER A O 1
ATOM 1435 N N . PHE A 1 205 ? -23.584 3.553 16.235 1.00 89.94 205 PHE A N 1
ATOM 1436 C CA . PHE A 1 205 ? -22.302 2.874 16.147 1.00 89.94 205 PHE A CA 1
ATOM 1437 C C . PHE A 1 205 ? -21.869 2.803 14.693 1.00 89.94 205 PHE A C 1
ATOM 1439 O O . PHE A 1 205 ? -22.660 2.464 13.813 1.00 89.94 205 PHE A O 1
ATOM 1446 N N . ARG A 1 206 ? -20.598 3.096 14.436 1.00 90.50 206 ARG A N 1
ATOM 1447 C CA . ARG A 1 206 ? -19.957 2.805 13.158 1.00 90.50 206 ARG A CA 1
ATOM 1448 C C . ARG A 1 206 ? -19.212 1.489 13.258 1.00 90.50 206 ARG A C 1
ATOM 1450 O O . ARG A 1 206 ? -18.548 1.249 14.263 1.00 90.50 206 ARG A O 1
ATOM 1457 N N . PHE A 1 207 ? -19.302 0.655 12.229 1.00 88.69 207 PHE A N 1
ATOM 1458 C CA . PHE A 1 207 ? -18.609 -0.628 12.205 1.00 88.69 207 PHE A CA 1
ATOM 1459 C C . PHE A 1 207 ? -18.121 -1.045 10.812 1.00 88.69 207 PHE A C 1
ATOM 1461 O O . PHE A 1 207 ? -18.574 -0.526 9.786 1.00 88.69 207 PHE A O 1
ATOM 1468 N N . SER A 1 208 ? -17.192 -1.998 10.776 1.00 85.62 208 SER A N 1
ATOM 1469 C CA . SER A 1 208 ? -16.746 -2.697 9.567 1.00 85.62 208 SER A CA 1
ATOM 1470 C C . SER A 1 208 ? -17.164 -4.171 9.584 1.00 85.62 208 SER A C 1
ATOM 1472 O O . SER A 1 208 ? -17.522 -4.727 10.620 1.00 85.62 208 SER A O 1
ATOM 1474 N N . GLY A 1 209 ? -17.158 -4.811 8.412 1.00 83.12 209 GLY A N 1
ATOM 1475 C CA . GLY A 1 209 ? -17.631 -6.189 8.257 1.00 83.12 209 GLY A CA 1
ATOM 1476 C C . GLY A 1 209 ? -19.158 -6.317 8.268 1.00 83.12 209 GLY A C 1
ATOM 1477 O O . GLY A 1 209 ? -19.884 -5.343 8.063 1.00 83.12 209 GLY A O 1
ATOM 1478 N N . ASP A 1 210 ? -19.634 -7.544 8.468 1.00 82.31 210 ASP A N 1
ATOM 1479 C CA . ASP A 1 210 ? -21.061 -7.874 8.493 1.00 82.31 210 ASP A CA 1
ATOM 1480 C C . ASP A 1 210 ? -21.614 -7.805 9.924 1.00 82.31 210 ASP A C 1
ATOM 1482 O O . ASP A 1 210 ? -20.905 -8.131 10.876 1.00 82.31 210 ASP A O 1
ATOM 1486 N N . LEU A 1 211 ? -22.886 -7.422 10.077 1.00 83.94 211 LEU A N 1
ATOM 1487 C CA . LEU A 1 211 ? -23.625 -7.599 11.329 1.00 83.94 211 LEU A CA 1
ATOM 1488 C C . LEU A 1 211 ? -24.006 -9.079 11.443 1.00 83.94 211 LEU A C 1
ATOM 1490 O O . LEU A 1 211 ? -24.741 -9.593 10.600 1.00 83.94 211 LEU A O 1
ATOM 1494 N N . THR A 1 212 ? -23.462 -9.779 12.432 1.00 82.50 212 THR A N 1
ATOM 1495 C CA . THR A 1 212 ? -23.596 -11.239 12.547 1.00 82.50 212 THR A CA 1
ATOM 1496 C C . THR A 1 212 ? -24.631 -11.660 13.576 1.00 82.50 212 THR A C 1
ATOM 1498 O O . THR A 1 212 ? -25.198 -12.743 13.437 1.00 82.50 212 THR A O 1
ATOM 1501 N N . ASP A 1 213 ? -24.901 -10.808 14.563 1.00 83.31 213 ASP A N 1
ATOM 1502 C CA . ASP A 1 213 ? -25.946 -11.015 15.559 1.00 83.31 213 ASP A CA 1
ATOM 1503 C C . ASP A 1 213 ? -26.570 -9.677 15.965 1.00 83.31 213 ASP A C 1
ATOM 1505 O O . ASP A 1 213 ? -25.882 -8.655 16.008 1.00 83.31 213 ASP A O 1
ATOM 1509 N N . LEU A 1 214 ? -27.873 -9.684 16.240 1.00 87.62 214 LEU A N 1
ATOM 1510 C CA . LEU A 1 214 ? -28.619 -8.532 16.738 1.00 87.62 214 LEU A CA 1
ATOM 1511 C C . LEU A 1 214 ? -29.810 -9.020 17.562 1.00 87.62 214 LEU A C 1
ATOM 1513 O O . LEU A 1 214 ? -30.694 -9.711 17.061 1.00 87.62 214 LEU A O 1
ATOM 1517 N N . SER A 1 215 ? -29.860 -8.591 18.816 1.00 87.25 215 SER A N 1
ATOM 1518 C CA . SER A 1 215 ? -30.947 -8.858 19.747 1.00 87.25 215 SER A CA 1
ATOM 1519 C C . SER A 1 215 ? -31.420 -7.556 20.377 1.00 87.25 215 SER A C 1
ATOM 1521 O O . SER A 1 215 ? -30.626 -6.656 20.647 1.00 87.25 215 SER A O 1
ATOM 1523 N N . THR A 1 216 ? -32.724 -7.452 20.612 1.00 90.00 216 THR A N 1
ATOM 1524 C CA . THR A 1 216 ? -33.341 -6.274 21.224 1.00 90.00 216 THR A CA 1
ATOM 1525 C C . THR A 1 216 ? -34.446 -6.685 22.182 1.00 90.00 216 THR A C 1
ATOM 1527 O O . THR A 1 216 ? -35.250 -7.557 21.841 1.00 90.00 216 THR A O 1
ATOM 1530 N N . ASP A 1 217 ? -34.558 -5.987 23.307 1.00 87.44 217 ASP A N 1
ATOM 1531 C CA . ASP A 1 217 ? -35.703 -6.048 24.216 1.00 87.44 217 ASP A CA 1
ATOM 1532 C C . ASP A 1 217 ? -36.326 -4.651 24.376 1.00 87.44 217 ASP A C 1
ATOM 1534 O O . ASP A 1 217 ? -35.662 -3.632 24.200 1.00 87.44 217 ASP A O 1
ATOM 1538 N N . GLY A 1 218 ? -37.629 -4.577 24.647 1.00 84.00 218 GLY A N 1
ATOM 1539 C CA . GLY A 1 218 ? -38.348 -3.297 24.752 1.00 84.00 218 GLY A CA 1
ATOM 1540 C C . GLY A 1 218 ? -38.725 -2.638 23.413 1.00 84.00 218 GLY A C 1
ATOM 1541 O O . GLY A 1 218 ? -39.201 -1.508 23.404 1.00 84.00 218 GLY A O 1
ATOM 1542 N N . SER A 1 219 ? -38.593 -3.355 22.289 1.00 86.12 219 SER A N 1
ATOM 1543 C CA . SER A 1 219 ? -39.012 -2.930 20.933 1.00 86.12 219 SER A CA 1
ATOM 1544 C C . SER A 1 219 ? -38.446 -1.577 20.450 1.00 86.12 219 SER A C 1
ATOM 1546 O O . SER A 1 219 ? -39.222 -0.707 20.038 1.00 86.12 219 SER A O 1
ATOM 1548 N N . PRO A 1 220 ? -37.115 -1.376 20.454 1.00 91.00 220 PRO A N 1
ATOM 1549 C CA . PRO A 1 220 ? -36.519 -0.204 19.827 1.00 91.00 220 PRO A CA 1
ATOM 1550 C C . PRO A 1 220 ? -36.663 -0.266 18.298 1.00 91.00 220 PRO A C 1
ATOM 1552 O O . PRO A 1 220 ? -36.848 -1.328 17.698 1.00 91.00 220 PRO A O 1
ATOM 1555 N N . THR A 1 221 ? -36.540 0.887 17.651 1.00 90.00 221 THR A N 1
ATOM 1556 C CA . THR A 1 221 ? -36.415 0.984 16.197 1.00 90.00 221 THR A CA 1
ATOM 1557 C C . THR A 1 221 ? -34.941 0.920 15.818 1.00 90.00 221 THR A C 1
ATOM 1559 O O . THR A 1 221 ? -34.150 1.738 16.281 1.00 90.00 221 THR A O 1
ATOM 1562 N N . VAL A 1 222 ? -34.567 -0.030 14.959 1.00 90.69 222 VAL A N 1
ATOM 1563 C CA . VAL A 1 222 ? -33.177 -0.211 14.521 1.00 90.69 222 VAL A CA 1
ATOM 1564 C C . VAL A 1 222 ? -33.025 0.184 13.058 1.00 90.69 222 VAL A C 1
ATOM 1566 O O . VAL A 1 222 ? -33.842 -0.190 12.215 1.00 90.69 222 VAL A O 1
ATOM 1569 N N . TYR A 1 223 ? -31.958 0.916 12.754 1.00 87.44 223 TYR A N 1
ATOM 1570 C CA . TYR A 1 223 ? -31.566 1.288 11.401 1.00 87.44 223 TYR A CA 1
ATOM 1571 C C . TYR A 1 223 ? -30.168 0.765 11.092 1.00 87.44 223 TYR A C 1
ATOM 1573 O O . TYR A 1 223 ? -29.239 1.003 11.861 1.00 87.44 223 TYR A O 1
ATOM 1581 N N . LEU A 1 224 ? -30.002 0.131 9.934 1.00 88.31 224 LEU A N 1
ATOM 1582 C CA . LEU A 1 224 ? -28.705 -0.216 9.368 1.00 88.31 224 LEU A CA 1
ATOM 1583 C C . LEU A 1 224 ? -28.476 0.618 8.108 1.00 88.31 224 LEU A C 1
ATOM 1585 O O . LEU A 1 224 ? -29.256 0.562 7.162 1.00 88.31 224 LEU A O 1
ATOM 1589 N N . ASN A 1 225 ? -27.408 1.414 8.092 1.00 85.62 225 ASN A N 1
ATOM 1590 C CA . ASN A 1 225 ? -27.060 2.313 6.987 1.00 85.62 225 ASN A CA 1
ATOM 1591 C C . ASN A 1 225 ? -28.212 3.253 6.579 1.00 85.62 225 ASN A C 1
ATOM 1593 O O . ASN A 1 225 ? -28.347 3.634 5.418 1.00 85.62 225 ASN A O 1
ATOM 1597 N N . GLY A 1 226 ? -29.043 3.636 7.554 1.00 82.00 226 GLY A N 1
ATOM 1598 C CA . GLY A 1 226 ? -30.207 4.501 7.361 1.00 82.00 226 GLY A CA 1
ATOM 1599 C C . GLY A 1 226 ? -31.498 3.779 6.962 1.00 82.00 226 GLY A C 1
ATOM 1600 O O . GLY A 1 226 ? -32.552 4.412 6.988 1.00 82.00 226 GLY A O 1
ATOM 1601 N N . GLU A 1 227 ? -31.452 2.481 6.656 1.00 80.88 227 GLU A N 1
ATOM 1602 C CA . GLU A 1 227 ? -32.634 1.661 6.375 1.00 80.88 227 GLU A CA 1
ATOM 1603 C C . GLU A 1 227 ? -33.133 0.983 7.655 1.00 80.88 227 GLU A C 1
ATOM 1605 O O . GLU A 1 227 ? -32.346 0.411 8.406 1.00 80.88 227 GLU A O 1
ATOM 1610 N N . GLN A 1 228 ? -34.436 1.059 7.929 1.00 86.00 228 GLN A N 1
ATOM 1611 C CA . GLN A 1 228 ? -35.027 0.404 9.094 1.00 86.00 228 GLN A CA 1
ATOM 1612 C C . GLN A 1 228 ? -35.008 -1.118 8.906 1.00 86.00 228 GLN A C 1
ATOM 1614 O O . GLN A 1 228 ? -35.484 -1.622 7.890 1.00 86.00 228 GLN A O 1
ATOM 1619 N N . VAL A 1 229 ? -34.511 -1.846 9.904 1.00 84.62 229 VAL A N 1
ATOM 1620 C CA . VAL A 1 229 ? -34.434 -3.314 9.892 1.00 84.62 229 VAL A CA 1
ATOM 1621 C C . VAL A 1 229 ? -35.273 -3.906 11.023 1.00 84.62 229 VAL A C 1
ATOM 1623 O O . VAL A 1 229 ? -35.397 -3.304 12.089 1.00 84.62 229 VAL A O 1
ATOM 1626 N N . ASP A 1 230 ? -35.860 -5.089 10.805 1.00 81.44 230 ASP A N 1
ATOM 1627 C CA . ASP A 1 230 ? -36.467 -5.859 11.899 1.00 81.44 230 ASP A CA 1
ATOM 1628 C C . ASP A 1 230 ? -35.372 -6.714 12.560 1.00 81.44 230 ASP A C 1
ATOM 1630 O O . ASP A 1 230 ? -34.866 -7.643 11.916 1.00 81.44 230 ASP A O 1
ATOM 1634 N N . PRO A 1 231 ? -35.017 -6.451 13.832 1.00 71.75 231 PRO A N 1
ATOM 1635 C CA . PRO A 1 231 ? -33.974 -7.193 14.539 1.00 71.75 231 PRO A CA 1
ATOM 1636 C C . PRO A 1 231 ? -34.284 -8.689 14.687 1.00 71.75 231 PRO A C 1
ATOM 1638 O O . PRO A 1 231 ? -33.390 -9.479 14.956 1.00 71.75 231 PRO A O 1
ATOM 1641 N N . ARG A 1 232 ? -35.532 -9.123 14.466 1.00 69.44 232 ARG A N 1
ATOM 1642 C CA . ARG A 1 232 ? -35.936 -10.538 14.556 1.00 69.44 232 ARG A CA 1
ATOM 1643 C C . ARG A 1 232 ? -35.739 -11.317 13.255 1.00 69.44 232 ARG A C 1
ATOM 1645 O O . ARG A 1 232 ? -36.115 -12.488 13.184 1.00 69.44 232 ARG A O 1
ATOM 1652 N N . THR A 1 233 ? -35.196 -10.692 12.210 1.00 57.94 233 THR A N 1
ATOM 1653 C CA . THR A 1 233 ? -34.977 -11.347 10.913 1.00 57.94 233 THR A CA 1
ATOM 1654 C C . THR A 1 233 ? -33.536 -11.834 10.761 1.00 57.94 233 THR A C 1
ATOM 1656 O O . THR A 1 233 ? -32.582 -11.091 10.935 1.00 57.94 233 THR A O 1
ATOM 1659 N N . THR A 1 234 ? -33.362 -13.110 10.407 1.00 49.91 234 THR A N 1
ATOM 1660 C CA . THR A 1 234 ? -32.075 -13.843 10.427 1.00 49.91 234 THR A CA 1
ATOM 1661 C C . THR A 1 234 ? -31.094 -13.463 9.299 1.00 49.91 234 THR A C 1
ATOM 1663 O O . THR A 1 234 ? -30.106 -14.155 9.081 1.00 49.91 234 THR A O 1
ATOM 1666 N N . ALA A 1 235 ? -31.359 -12.404 8.529 1.00 49.62 235 ALA A N 1
ATOM 1667 C CA . ALA A 1 235 ? -30.568 -12.034 7.354 1.00 49.62 235 ALA A CA 1
ATOM 1668 C C . ALA A 1 235 ? -30.317 -10.522 7.301 1.00 49.62 235 ALA A C 1
ATOM 1670 O O . ALA A 1 235 ? -30.789 -9.837 6.396 1.00 49.62 235 ALA A O 1
ATOM 1671 N N . ILE A 1 236 ? -29.559 -9.997 8.264 1.00 55.62 236 ILE A N 1
ATOM 1672 C CA . ILE A 1 236 ? -29.138 -8.594 8.261 1.00 55.62 236 ILE A CA 1
ATOM 1673 C C . ILE A 1 236 ? -27.767 -8.513 7.589 1.00 55.62 236 ILE A C 1
ATOM 1675 O O . ILE A 1 236 ? -26.730 -8.604 8.232 1.00 55.62 236 ILE A O 1
ATOM 1679 N N . ARG A 1 237 ? -27.751 -8.406 6.258 1.00 54.94 237 ARG A N 1
ATOM 1680 C CA . ARG A 1 237 ? -26.509 -8.191 5.500 1.00 54.94 237 ARG A CA 1
ATOM 1681 C C . ARG A 1 237 ? -26.475 -6.748 5.007 1.00 54.94 237 ARG A C 1
ATOM 1683 O O . ARG A 1 237 ? -27.477 -6.311 4.438 1.00 54.94 237 ARG A O 1
ATOM 1690 N N . PRO A 1 238 ? -25.359 -6.015 5.164 1.00 47.56 238 PRO A N 1
ATOM 1691 C CA . PRO A 1 238 ? -25.228 -4.712 4.532 1.00 47.56 238 PRO A CA 1
ATOM 1692 C C . PRO A 1 238 ? -25.387 -4.891 3.019 1.00 47.56 238 PRO A C 1
ATOM 1694 O O . PRO A 1 238 ? -24.782 -5.784 2.414 1.00 47.56 238 PRO A O 1
ATOM 1697 N N . ALA A 1 239 ? -26.260 -4.084 2.411 1.00 44.88 239 ALA A N 1
ATOM 1698 C CA . ALA A 1 239 ? -26.514 -4.149 0.981 1.00 44.88 239 ALA A CA 1
ATOM 1699 C C . ALA A 1 239 ? -25.182 -4.033 0.227 1.00 44.88 239 ALA A C 1
ATOM 1701 O O . ALA A 1 239 ? -24.452 -3.048 0.359 1.00 44.88 239 ALA A O 1
ATOM 1702 N N . SER A 1 240 ? -24.849 -5.060 -0.556 1.00 39.69 240 SER A N 1
ATOM 1703 C CA . SER A 1 240 ? -23.705 -5.013 -1.457 1.00 39.69 240 SER A CA 1
ATOM 1704 C C . SER A 1 240 ? -23.991 -3.908 -2.462 1.00 39.69 240 SER A C 1
ATOM 1706 O O . SER A 1 240 ? -24.891 -4.046 -3.287 1.00 39.69 240 SER A O 1
ATOM 1708 N N . ARG A 1 241 ? -23.280 -2.785 -2.354 1.00 34.03 241 ARG A N 1
ATOM 1709 C CA . ARG A 1 241 ? -23.410 -1.669 -3.287 1.00 34.03 241 ARG A CA 1
ATOM 1710 C C . ARG A 1 241 ? -23.045 -2.192 -4.679 1.00 34.03 241 ARG A C 1
ATOM 1712 O O . ARG A 1 241 ? -21.874 -2.415 -4.973 1.00 34.03 241 ARG A O 1
ATOM 1719 N N . THR A 1 242 ? -24.055 -2.478 -5.496 1.00 38.81 242 THR A N 1
ATOM 1720 C CA . THR A 1 242 ? -23.872 -2.811 -6.908 1.00 38.81 242 THR A CA 1
ATOM 1721 C C . THR A 1 242 ? -23.308 -1.589 -7.620 1.00 38.81 242 THR A C 1
ATOM 1723 O O . THR A 1 242 ? -23.732 -0.469 -7.328 1.00 38.81 242 THR A O 1
ATOM 1726 N N . SER A 1 243 ? -22.324 -1.855 -8.483 1.00 36.94 243 SER A N 1
ATOM 1727 C CA . SER A 1 243 ? -21.549 -0.915 -9.300 1.00 36.94 243 SER A CA 1
ATOM 1728 C C . SER A 1 243 ? -22.348 0.207 -9.949 1.00 36.94 243 SER A C 1
ATOM 1730 O O . SER A 1 243 ? -23.502 -0.043 -10.362 1.00 36.94 243 SER A O 1
#

Radius of gyration: 23.49 Å; chains: 1; bounding box: 69×29×54 Å

Sequence (243 aa):
MTRIENSYAKNVNISGFRISGDGSYVKDSTVAQTGDVCGAPNGVKNARGIWLKDIGHMLVENCDIDVSGPHGTLAIQANHGATGVARNCRVKGGEIASTVETENISGNPDPTPPAGVPTSAEEAASGQSSASGDTGSTDGGQQDSTQLPNVLSVEGGSPDQVATYAFTVGGEVKKSTDRGASINDEDTIDGSSVEGAVAGGTDSFRFSGDLTDLSTDGSPTVYLNGEQVDPRTTAIRPASRTS

pLDDT: mean 83.76, std 16.06, range [34.03, 98.56]